Protein AF-A0A972MZV4-F1 (afdb_monomer)

Mean predicted aligned error: 11.91 Å

Radius of gyration: 18.47 Å; Cα contacts (8 Å, |Δi|>4): 449; chains: 1; bounding box: 48×39×46 Å

Structure (mmCIF, N/CA/C/O backbone):
data_AF-A0A972MZV4-F1
#
_entry.id   AF-A0A972MZV4-F1
#
loop_
_atom_site.group_PDB
_atom_site.id
_atom_site.type_symbol
_atom_site.label_atom_id
_atom_site.label_alt_id
_atom_site.label_comp_id
_atom_site.label_asym_id
_atom_site.label_entity_id
_atom_site.label_seq_id
_atom_site.pdbx_PDB_ins_code
_atom_site.Cartn_x
_atom_site.Cartn_y
_atom_site.Cartn_z
_atom_site.occupancy
_atom_site.B_iso_or_equiv
_atom_site.auth_seq_id
_atom_site.auth_comp_id
_atom_site.auth_asym_id
_atom_site.auth_atom_id
_atom_site.pdbx_PDB_model_num
ATOM 1 N N . MET A 1 1 ? 18.491 5.330 1.472 1.00 28.75 1 MET A N 1
ATOM 2 C CA . MET A 1 1 ? 17.074 5.701 1.669 1.00 28.75 1 MET A CA 1
ATOM 3 C C . MET A 1 1 ? 16.354 5.616 0.327 1.00 28.75 1 MET A C 1
ATOM 5 O O . MET A 1 1 ? 16.827 6.216 -0.629 1.00 28.75 1 MET A O 1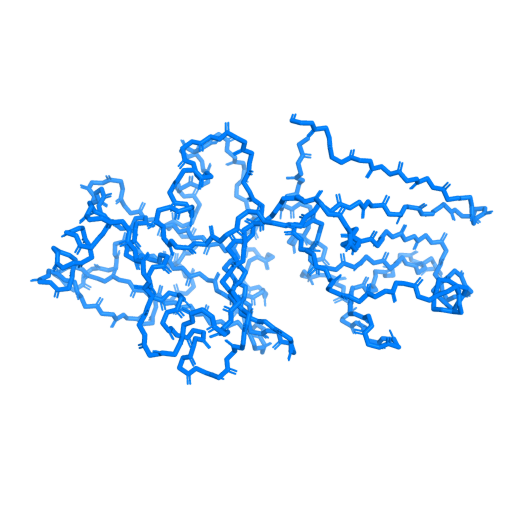
ATOM 9 N N . LEU A 1 2 ? 15.307 4.792 0.226 1.00 36.88 2 LEU A N 1
ATOM 10 C CA . LEU A 1 2 ? 14.535 4.587 -1.006 1.00 36.88 2 LEU A CA 1
ATOM 11 C C . LEU A 1 2 ? 13.502 5.704 -1.160 1.00 36.88 2 LEU A C 1
ATOM 13 O O . LEU A 1 2 ? 12.604 5.835 -0.330 1.00 36.88 2 LEU A O 1
ATOM 17 N N . ASP A 1 3 ? 13.646 6.505 -2.211 1.00 40.00 3 ASP A N 1
ATOM 18 C CA . ASP A 1 3 ? 12.815 7.684 -2.421 1.00 40.00 3 ASP A CA 1
ATOM 19 C C . ASP A 1 3 ? 11.487 7.324 -3.109 1.00 40.00 3 ASP A C 1
ATOM 21 O O . ASP A 1 3 ? 11.326 7.398 -4.330 1.00 40.00 3 ASP A O 1
ATOM 25 N N . LEU A 1 4 ? 10.529 6.895 -2.282 1.00 41.84 4 LEU A N 1
ATOM 26 C CA . LEU A 1 4 ? 9.142 6.643 -2.679 1.00 41.84 4 LEU A CA 1
ATOM 27 C C . LEU A 1 4 ? 8.444 7.906 -3.220 1.00 41.84 4 LEU A C 1
ATOM 29 O O . LEU A 1 4 ? 7.463 7.774 -3.947 1.00 41.84 4 LEU A O 1
ATOM 33 N N . ILE A 1 5 ? 8.939 9.111 -2.918 1.00 40.19 5 ILE A N 1
ATOM 34 C CA . ILE A 1 5 ? 8.377 10.369 -3.427 1.00 40.19 5 ILE A CA 1
ATOM 35 C C . ILE A 1 5 ? 8.798 10.536 -4.882 1.00 40.19 5 ILE A C 1
ATOM 37 O O . ILE A 1 5 ? 7.946 10.542 -5.768 1.00 40.19 5 ILE A O 1
ATOM 41 N N . LEU A 1 6 ? 10.108 10.517 -5.140 1.00 42.53 6 LEU A N 1
ATOM 42 C CA . LEU A 1 6 ? 10.695 10.568 -6.481 1.00 42.53 6 LEU A CA 1
ATOM 43 C C . LEU A 1 6 ? 10.152 9.455 -7.391 1.00 42.53 6 LEU A C 1
ATOM 45 O O . LEU A 1 6 ? 9.982 9.645 -8.593 1.00 42.53 6 LEU A O 1
ATOM 49 N N . PHE A 1 7 ? 9.869 8.284 -6.825 1.00 52.53 7 PHE A N 1
ATOM 50 C CA . PHE A 1 7 ? 9.211 7.166 -7.496 1.00 52.53 7 PHE A CA 1
ATOM 51 C C . PHE A 1 7 ? 7.767 7.475 -7.930 1.00 52.53 7 PHE A C 1
ATOM 53 O O . PHE A 1 7 ? 7.389 7.199 -9.068 1.00 52.53 7 PHE A O 1
ATOM 60 N N . SER A 1 8 ? 6.979 8.083 -7.047 1.00 51.50 8 SER A N 1
ATOM 61 C CA . SER A 1 8 ? 5.577 8.435 -7.301 1.00 51.50 8 SER A CA 1
ATOM 62 C C . SER A 1 8 ? 5.461 9.615 -8.266 1.00 51.50 8 SER A C 1
ATOM 64 O O . SER A 1 8 ? 4.672 9.578 -9.206 1.00 51.50 8 SER A O 1
ATOM 66 N N . GLU A 1 9 ? 6.332 10.615 -8.128 1.00 49.66 9 GLU A N 1
ATOM 67 C CA . GLU A 1 9 ? 6.511 11.679 -9.121 1.00 49.66 9 GLU A CA 1
ATOM 68 C C . GLU A 1 9 ? 6.863 11.103 -10.501 1.00 49.66 9 GLU A C 1
ATOM 70 O O . GLU A 1 9 ? 6.311 11.524 -11.515 1.00 49.66 9 GLU A O 1
ATOM 75 N N . ARG A 1 10 ? 7.738 10.089 -10.569 1.00 55.25 10 ARG A N 1
ATOM 76 C CA . ARG A 1 10 ? 8.049 9.401 -11.833 1.00 55.25 10 ARG A CA 1
ATOM 77 C C . ARG A 1 10 ? 6.840 8.646 -12.396 1.00 55.25 10 ARG A C 1
ATOM 79 O O . ARG A 1 10 ? 6.675 8.671 -13.610 1.00 55.25 10 ARG A O 1
ATOM 86 N N . LEU A 1 11 ? 5.995 8.038 -11.559 1.00 58.50 11 LEU A N 1
ATOM 87 C CA . LEU A 1 11 ? 4.742 7.378 -11.966 1.00 58.50 11 LEU A CA 1
ATOM 88 C C . LEU A 1 11 ? 3.799 8.362 -12.679 1.00 58.50 11 LEU A C 1
ATOM 90 O O . LEU A 1 11 ? 3.360 8.111 -13.797 1.00 58.50 11 LEU A O 1
ATOM 94 N N . ALA A 1 12 ? 3.566 9.526 -12.066 1.00 56.12 12 ALA A N 1
ATOM 95 C CA . ALA A 1 12 ? 2.633 10.557 -12.535 1.00 56.12 12 ALA A CA 1
ATOM 96 C C . ALA A 1 12 ? 3.051 11.284 -13.837 1.00 56.12 12 ALA A C 1
ATOM 98 O O . ALA A 1 12 ? 2.309 12.140 -14.337 1.00 56.12 12 ALA A O 1
ATOM 99 N N . HIS A 1 13 ? 4.241 10.975 -14.369 1.00 57.00 13 HIS A N 1
ATOM 100 C CA . HIS A 1 13 ? 4.864 11.634 -15.522 1.00 57.00 13 HIS A CA 1
ATOM 101 C C . HIS A 1 13 ? 5.515 10.660 -16.527 1.00 57.00 13 HIS A C 1
ATOM 103 O O . HIS A 1 13 ? 6.313 11.092 -17.364 1.00 57.00 13 HIS A O 1
ATOM 109 N N . ALA A 1 14 ? 5.222 9.359 -16.460 1.00 64.94 14 ALA A N 1
ATOM 110 C CA . ALA A 1 14 ? 5.861 8.358 -17.313 1.00 64.94 14 ALA A CA 1
ATOM 111 C C . ALA A 1 14 ? 4.856 7.412 -17.983 1.00 64.94 14 ALA A C 1
ATOM 113 O O . ALA A 1 14 ? 3.793 7.103 -17.450 1.00 64.94 14 ALA A O 1
ATOM 114 N N . ARG A 1 15 ? 5.211 6.927 -19.177 1.00 68.94 15 ARG A N 1
ATOM 115 C CA . ARG A 1 15 ? 4.409 5.952 -19.922 1.00 68.94 15 ARG A CA 1
ATOM 116 C C . ARG A 1 15 ? 4.655 4.563 -19.337 1.00 68.94 15 ARG A C 1
ATOM 118 O O . ARG A 1 15 ? 5.803 4.131 -19.290 1.00 68.94 15 ARG A O 1
ATOM 125 N N . ARG A 1 16 ? 3.604 3.831 -18.953 1.00 66.44 16 ARG A N 1
ATOM 126 C CA . ARG A 1 16 ? 3.722 2.395 -18.636 1.00 66.44 16 ARG A CA 1
ATOM 127 C C . ARG A 1 16 ? 4.211 1.643 -19.878 1.00 66.44 16 ARG A C 1
ATOM 129 O O . ARG A 1 16 ? 3.675 1.840 -20.970 1.00 66.44 16 ARG A O 1
ATOM 136 N N . VAL A 1 17 ? 5.221 0.795 -19.711 1.00 67.25 17 VAL A N 1
ATOM 137 C CA . VAL A 1 17 ? 5.745 -0.080 -20.765 1.00 67.25 17 VAL A CA 1
ATOM 138 C C . VAL A 1 17 ? 5.827 -1.507 -20.244 1.00 67.25 17 VAL A C 1
ATOM 140 O O . VAL A 1 17 ? 6.220 -1.737 -19.102 1.00 67.25 17 VAL A O 1
ATOM 143 N N . GLU A 1 18 ? 5.463 -2.447 -21.109 1.00 67.25 18 GLU A N 1
ATOM 144 C CA . GLU A 1 18 ? 5.624 -3.886 -20.930 1.00 67.25 18 GLU A CA 1
ATOM 145 C C . GLU A 1 18 ? 6.517 -4.395 -22.075 1.00 67.25 18 GLU A C 1
ATOM 147 O O . GLU A 1 18 ? 6.322 -4.004 -23.229 1.00 67.25 18 GLU A O 1
ATOM 152 N N . MET A 1 19 ? 7.546 -5.178 -21.753 1.00 63.44 19 MET A N 1
ATOM 153 C CA . MET A 1 19 ? 8.503 -5.782 -22.690 1.00 63.44 19 MET A CA 1
ATOM 154 C C . MET A 1 19 ? 8.947 -7.130 -22.130 1.00 63.44 19 MET A C 1
ATOM 156 O O . MET A 1 19 ? 9.442 -7.171 -21.010 1.00 63.44 19 MET A O 1
ATOM 160 N N . ASP A 1 20 ? 8.788 -8.217 -22.885 1.00 61.38 20 ASP A N 1
ATOM 161 C CA . ASP A 1 20 ? 9.197 -9.575 -22.486 1.00 61.38 20 ASP A CA 1
ATOM 162 C C . ASP A 1 20 ? 8.752 -9.959 -21.057 1.00 61.38 20 ASP A C 1
ATOM 164 O O . ASP A 1 20 ? 9.504 -10.541 -20.278 1.00 61.38 20 ASP A O 1
ATOM 168 N N . ASN A 1 21 ? 7.515 -9.594 -20.701 1.00 53.47 21 ASN A N 1
ATOM 169 C CA . ASN A 1 21 ? 6.901 -9.698 -19.367 1.00 53.47 21 ASN A CA 1
ATOM 170 C C . ASN A 1 21 ? 7.457 -8.762 -18.274 1.00 53.47 21 ASN A C 1
ATOM 172 O O . ASN A 1 21 ? 6.794 -8.596 -17.247 1.00 53.47 21 ASN A O 1
ATOM 176 N N . PHE A 1 22 ? 8.583 -8.079 -18.487 1.00 58.44 22 PHE A N 1
ATOM 177 C CA . PHE A 1 22 ? 9.014 -6.990 -17.612 1.00 58.44 22 PHE A CA 1
ATOM 178 C C . PHE A 1 22 ? 8.110 -5.774 -17.788 1.00 58.44 22 PHE A C 1
ATOM 180 O O . PHE A 1 22 ? 7.929 -5.259 -18.893 1.00 58.44 22 PHE A O 1
ATOM 187 N N . TRP A 1 23 ? 7.588 -5.269 -16.672 1.00 61.50 23 TRP A N 1
ATOM 188 C CA . TRP A 1 23 ? 6.846 -4.017 -16.638 1.00 61.50 23 TRP A CA 1
ATOM 189 C C . TRP A 1 23 ? 7.668 -2.914 -15.970 1.00 61.50 23 TRP A C 1
ATOM 191 O O . TRP A 1 23 ? 8.469 -3.133 -15.056 1.00 61.50 23 TRP A O 1
ATOM 201 N N . GLY A 1 24 ? 7.469 -1.694 -16.444 1.00 69.00 24 GLY A N 1
ATOM 202 C CA . GLY A 1 24 ? 8.135 -0.521 -15.913 1.00 69.00 24 GLY A CA 1
ATOM 203 C C . GLY A 1 24 ? 7.526 0.759 -16.452 1.00 69.00 24 GLY A C 1
ATOM 204 O O . GLY A 1 24 ? 6.459 0.763 -17.074 1.00 69.00 24 GLY A O 1
ATOM 205 N N . VAL A 1 25 ? 8.233 1.858 -16.223 1.00 69.38 25 VAL A N 1
ATOM 206 C CA . VAL A 1 25 ? 7.856 3.173 -16.728 1.00 69.38 25 VAL A CA 1
ATOM 207 C C . VAL A 1 25 ? 8.955 3.751 -17.620 1.00 69.38 25 VAL A C 1
ATOM 209 O O . VAL A 1 25 ? 10.131 3.798 -17.253 1.00 69.38 25 VAL A O 1
ATOM 212 N N . GLU A 1 26 ? 8.561 4.192 -18.813 1.00 74.88 26 GLU A N 1
ATOM 213 C CA . GLU A 1 26 ? 9.381 4.956 -19.749 1.00 74.88 26 GLU A CA 1
ATOM 214 C C . GLU A 1 26 ? 9.222 6.447 -19.442 1.00 74.88 26 GLU A C 1
ATOM 216 O O . GLU A 1 26 ? 8.155 7.037 -19.644 1.00 74.88 26 GLU A O 1
ATOM 221 N N . ARG A 1 27 ? 10.310 7.079 -18.998 1.00 71.75 27 ARG A N 1
ATOM 222 C CA . ARG A 1 27 ? 10.418 8.537 -18.925 1.00 71.75 27 ARG A CA 1
ATOM 223 C C . ARG A 1 27 ? 11.148 9.052 -20.161 1.00 71.75 27 ARG A C 1
ATOM 225 O O . ARG A 1 27 ? 12.274 8.634 -20.435 1.00 71.75 27 ARG A O 1
ATOM 232 N N . ARG A 1 28 ? 10.542 10.016 -20.855 1.00 71.12 28 ARG A N 1
ATOM 233 C CA . ARG A 1 28 ? 11.196 10.812 -21.905 1.00 71.12 28 ARG A CA 1
ATOM 234 C C . ARG A 1 28 ? 11.656 12.152 -21.329 1.00 71.12 28 ARG A C 1
ATOM 236 O O . ARG A 1 28 ? 10.926 12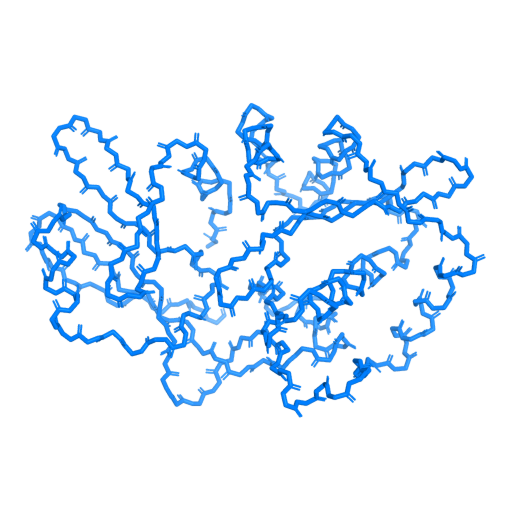.776 -20.561 1.00 71.12 28 ARG A O 1
ATOM 243 N N . ARG A 1 29 ? 12.862 12.595 -21.684 1.00 68.81 29 ARG A N 1
ATOM 244 C CA . ARG A 1 29 ? 13.338 13.973 -21.474 1.00 68.81 29 ARG A CA 1
ATOM 245 C C . ARG A 1 29 ? 14.185 14.353 -22.686 1.00 68.81 29 ARG A C 1
ATOM 247 O O . ARG A 1 29 ? 15.307 13.868 -22.813 1.00 68.81 29 ARG A O 1
ATOM 254 N N . PHE A 1 30 ? 13.628 15.175 -23.578 1.00 70.50 30 PHE A N 1
ATOM 255 C CA . PHE A 1 30 ? 14.113 15.309 -24.961 1.00 70.50 30 PHE A CA 1
ATOM 256 C C . PHE A 1 30 ? 14.224 13.921 -25.632 1.00 70.50 30 PHE A C 1
ATOM 258 O O . PHE A 1 30 ? 13.392 13.048 -25.370 1.00 70.50 30 PHE A O 1
ATOM 265 N N . LEU A 1 31 ? 15.252 13.689 -26.454 1.00 63.06 31 LEU A N 1
ATOM 266 C CA . LEU A 1 31 ? 15.514 12.405 -27.122 1.00 63.06 31 LEU A CA 1
ATOM 267 C C . LEU A 1 31 ? 15.852 11.251 -26.151 1.00 63.06 31 LEU A C 1
ATOM 269 O O . LEU A 1 31 ? 15.777 10.080 -26.523 1.00 63.06 31 LEU A O 1
ATOM 273 N N . LEU A 1 32 ? 16.187 11.552 -24.890 1.00 73.19 32 LEU A N 1
ATOM 274 C CA . LEU A 1 32 ? 16.604 10.549 -23.913 1.00 73.19 32 LEU A CA 1
ATOM 275 C C . LEU A 1 32 ? 15.403 9.775 -23.358 1.00 73.19 32 LEU A C 1
ATOM 277 O O . LEU A 1 32 ? 14.543 10.329 -22.665 1.00 73.19 32 LEU A O 1
ATOM 281 N N . ARG A 1 33 ? 15.403 8.462 -23.595 1.00 81.50 33 ARG A N 1
ATOM 282 C CA . ARG A 1 33 ? 14.459 7.499 -23.007 1.00 81.50 33 ARG A CA 1
ATOM 283 C C . ARG A 1 33 ? 15.114 6.787 -21.828 1.00 81.50 33 ARG A C 1
ATOM 285 O O . ARG A 1 33 ? 16.193 6.220 -21.987 1.00 81.50 33 ARG A O 1
ATOM 292 N N . THR A 1 34 ? 14.468 6.809 -20.665 1.00 76.44 34 THR A N 1
ATOM 293 C CA . THR A 1 34 ? 14.896 6.095 -19.450 1.00 76.44 34 THR A CA 1
ATOM 294 C C . THR A 1 34 ? 13.850 5.057 -19.063 1.00 76.44 34 THR A C 1
ATOM 296 O O . THR A 1 34 ? 12.676 5.414 -18.969 1.00 76.44 34 THR A O 1
ATOM 299 N N . PHE A 1 35 ? 14.266 3.818 -18.797 1.00 78.25 35 PHE A N 1
ATOM 300 C CA . PHE A 1 35 ? 13.392 2.762 -18.275 1.00 78.25 35 PHE A CA 1
ATOM 301 C C . PHE A 1 35 ? 13.607 2.556 -16.781 1.00 78.25 35 PHE A C 1
ATOM 303 O O . PHE A 1 35 ? 14.740 2.454 -16.319 1.00 78.25 35 PHE A O 1
ATOM 310 N N . LEU A 1 36 ? 12.524 2.453 -16.023 1.00 71.44 36 LEU A N 1
ATOM 311 C CA . LEU A 1 36 ? 12.568 2.153 -14.597 1.00 71.44 36 LEU A CA 1
ATOM 312 C C . LEU A 1 36 ? 11.595 1.003 -14.331 1.00 71.44 36 LEU A C 1
ATOM 314 O O . LEU A 1 36 ? 10.385 1.195 -14.460 1.00 71.44 36 LEU A O 1
ATOM 318 N N . SER A 1 37 ? 12.098 -0.178 -13.963 1.00 64.56 37 SER A N 1
ATOM 319 C CA . SER A 1 37 ? 11.226 -1.242 -13.455 1.00 64.56 37 SER A CA 1
ATOM 320 C C . SER A 1 37 ? 10.564 -0.767 -12.170 1.00 64.56 37 SER A C 1
ATOM 322 O O . SER A 1 37 ? 11.181 -0.053 -11.371 1.00 64.56 37 SER A O 1
ATOM 324 N N . PHE A 1 38 ? 9.344 -1.203 -11.933 1.00 58.50 38 PHE A N 1
ATOM 325 C CA . PHE A 1 38 ? 8.493 -0.571 -10.948 1.00 58.50 38 PHE A CA 1
ATOM 326 C C . PHE A 1 38 ? 8.093 -1.567 -9.852 1.00 58.50 38 PHE A C 1
ATOM 328 O O . PHE A 1 38 ? 7.714 -2.690 -10.173 1.00 58.50 38 PHE A O 1
ATOM 335 N N . PRO A 1 39 ? 8.051 -1.152 -8.575 1.00 49.84 39 PRO A N 1
ATOM 336 C CA . PRO A 1 39 ? 9.041 -0.391 -7.805 1.00 49.84 39 PRO A CA 1
ATOM 337 C C . PRO A 1 39 ? 10.372 -1.111 -7.512 1.00 49.84 39 PRO A C 1
ATOM 339 O O . PRO A 1 39 ? 10.448 -2.331 -7.450 1.00 49.84 39 PRO A O 1
ATOM 342 N N . TYR A 1 40 ? 11.374 -0.338 -7.071 1.00 42.31 40 TYR A N 1
ATOM 343 C CA . TYR A 1 40 ? 12.577 -0.826 -6.354 1.00 42.31 40 TYR A CA 1
ATOM 344 C C . TYR A 1 40 ? 12.301 -1.476 -4.989 1.00 42.31 40 TYR A C 1
ATOM 346 O O . TYR A 1 40 ? 13.225 -1.803 -4.249 1.00 42.31 40 TYR A O 1
ATOM 354 N N . THR A 1 41 ? 11.028 -1.618 -4.637 1.00 37.00 41 THR A N 1
ATOM 355 C CA . THR A 1 41 ? 10.545 -2.326 -3.457 1.00 37.00 41 THR A CA 1
ATOM 356 C C . THR A 1 41 ? 9.920 -3.672 -3.795 1.00 37.00 41 THR A C 1
ATOM 358 O O . THR A 1 41 ? 9.323 -4.277 -2.912 1.00 37.00 41 THR A O 1
ATOM 361 N N . ILE A 1 42 ? 10.016 -4.110 -5.054 1.00 43.75 42 ILE A N 1
ATOM 362 C CA . ILE A 1 42 ? 9.302 -5.273 -5.562 1.00 43.75 42 ILE A CA 1
ATOM 363 C C . ILE A 1 42 ? 10.245 -6.250 -6.248 1.00 43.75 42 ILE A C 1
ATOM 365 O O . ILE A 1 42 ? 10.914 -5.956 -7.237 1.00 43.75 42 ILE A O 1
ATOM 369 N N . ALA A 1 43 ? 10.221 -7.458 -5.703 1.00 42.47 43 ALA A N 1
ATOM 370 C CA . ALA A 1 43 ? 10.734 -8.664 -6.309 1.00 42.47 43 ALA A CA 1
ATOM 371 C C . ALA A 1 43 ? 9.870 -9.021 -7.535 1.00 42.47 43 ALA A C 1
ATOM 373 O O . ALA A 1 43 ? 8.787 -9.604 -7.391 1.00 42.47 43 ALA A O 1
ATOM 374 N N . THR A 1 44 ? 10.329 -8.685 -8.746 1.00 45.94 44 THR A N 1
ATOM 375 C CA . THR A 1 44 ? 9.831 -9.334 -9.968 1.00 45.94 44 THR A CA 1
ATOM 376 C C . THR A 1 44 ? 10.330 -10.786 -9.943 1.00 45.94 44 THR A C 1
ATOM 378 O O . THR A 1 44 ? 11.542 -10.996 -9.994 1.00 45.94 44 THR A O 1
ATOM 381 N N . PRO A 1 45 ? 9.471 -11.824 -9.844 1.00 45.97 45 PRO A N 1
ATOM 382 C CA . PRO A 1 45 ? 9.912 -13.230 -9.804 1.00 45.97 45 PRO A CA 1
ATOM 383 C C . PRO A 1 45 ? 10.509 -13.707 -11.145 1.00 45.97 45 PRO A C 1
ATOM 385 O O . PRO A 1 45 ? 10.748 -14.890 -11.352 1.00 45.97 45 PRO A O 1
ATOM 388 N N . GLN A 1 46 ? 10.707 -12.774 -12.071 1.00 53.91 46 GLN A N 1
ATOM 389 C CA . GLN A 1 46 ? 11.141 -12.967 -13.435 1.00 53.91 46 GLN A CA 1
ATOM 390 C C . GLN A 1 46 ? 12.665 -13.058 -13.458 1.00 53.91 46 GLN A C 1
ATOM 392 O O . GLN A 1 46 ? 13.370 -12.146 -13.016 1.00 53.91 46 GLN A O 1
ATOM 397 N N . ARG A 1 47 ? 13.180 -14.151 -14.018 1.00 57.81 47 ARG A N 1
ATOM 398 C CA . ARG A 1 47 ? 14.590 -14.251 -14.388 1.00 57.81 47 ARG A CA 1
ATOM 399 C C . ARG A 1 47 ? 14.850 -13.213 -15.482 1.00 57.81 47 ARG A C 1
ATOM 401 O O . ARG A 1 47 ? 14.178 -13.227 -16.512 1.00 57.81 47 ARG A O 1
ATOM 408 N N . LEU A 1 48 ? 15.785 -12.286 -15.261 1.00 65.50 48 LEU A N 1
ATOM 409 C CA . LEU A 1 48 ? 16.180 -11.360 -16.321 1.00 65.50 48 LEU A CA 1
ATOM 410 C C . LEU A 1 48 ? 17.036 -12.111 -17.334 1.00 65.50 48 LEU A C 1
ATOM 412 O O . LEU A 1 48 ? 18.239 -12.281 -17.140 1.00 65.50 48 LEU A O 1
ATOM 416 N N . GLU A 1 49 ? 16.403 -12.544 -18.416 1.00 72.25 49 GLU A N 1
ATOM 417 C CA . GLU A 1 49 ? 17.109 -13.152 -19.533 1.00 72.25 49 GLU A CA 1
ATOM 418 C C . GLU A 1 49 ? 18.068 -12.133 -20.182 1.00 72.25 49 GLU A C 1
ATOM 420 O O . GLU A 1 49 ? 17.685 -10.970 -20.376 1.00 72.25 49 GLU A O 1
ATOM 425 N N . PRO A 1 50 ? 19.295 -12.532 -20.580 1.00 73.00 50 PRO A N 1
ATOM 426 C CA . PRO A 1 50 ? 20.264 -11.624 -21.199 1.00 73.00 50 PRO A CA 1
ATOM 427 C C . PRO A 1 50 ? 19.706 -10.876 -22.418 1.00 73.00 50 PRO A C 1
ATOM 429 O O . PRO A 1 50 ? 19.967 -9.683 -22.582 1.00 73.00 50 PRO A O 1
ATOM 432 N N . ARG A 1 51 ? 18.862 -11.546 -23.220 1.00 76.75 51 ARG A N 1
ATOM 433 C CA . ARG A 1 51 ? 18.148 -10.954 -24.367 1.00 76.75 51 ARG A CA 1
ATOM 434 C C . ARG A 1 51 ? 17.266 -9.765 -23.975 1.00 76.75 51 ARG A C 1
ATOM 436 O O . ARG A 1 51 ? 17.257 -8.756 -24.671 1.00 76.75 51 ARG A O 1
ATOM 443 N N . THR A 1 52 ? 16.588 -9.840 -22.832 1.00 75.50 52 THR A N 1
ATOM 444 C CA . THR A 1 52 ? 15.682 -8.788 -22.355 1.00 75.50 52 THR A CA 1
ATOM 445 C C . THR A 1 52 ? 16.471 -7.604 -21.802 1.00 75.50 52 THR A C 1
ATOM 447 O O . THR A 1 52 ? 16.124 -6.455 -22.071 1.00 75.50 52 THR A O 1
ATOM 450 N N . LEU A 1 53 ? 17.603 -7.846 -21.125 1.00 76.50 53 LEU A N 1
ATOM 451 C CA . LEU A 1 53 ? 18.525 -6.766 -20.754 1.00 76.50 53 LEU A CA 1
ATOM 452 C C . LEU A 1 53 ? 19.119 -6.073 -21.991 1.00 76.50 53 LEU A C 1
ATOM 454 O O . LEU A 1 53 ? 19.217 -4.846 -22.009 1.00 76.50 53 LEU A O 1
ATOM 458 N N . ALA A 1 54 ? 19.485 -6.831 -23.028 1.00 80.12 54 ALA A N 1
ATOM 459 C CA . ALA A 1 54 ? 19.977 -6.282 -24.290 1.00 80.12 54 ALA A CA 1
ATOM 460 C C . ALA A 1 54 ? 18.903 -5.442 -25.006 1.00 80.12 54 ALA A C 1
ATOM 462 O O . ALA A 1 54 ? 19.174 -4.300 -25.378 1.00 80.12 54 ALA A O 1
ATOM 463 N N . ALA A 1 55 ? 17.666 -5.941 -25.107 1.00 82.19 55 ALA A N 1
ATOM 464 C CA . ALA A 1 55 ? 16.533 -5.211 -25.680 1.00 82.19 55 ALA A CA 1
ATOM 465 C C . ALA A 1 55 ? 16.226 -3.907 -24.917 1.00 82.19 55 ALA A C 1
ATOM 467 O O . ALA A 1 55 ? 15.981 -2.862 -25.525 1.00 82.19 55 ALA A O 1
ATOM 468 N N . LEU A 1 56 ? 16.294 -3.934 -23.580 1.00 77.06 56 LEU A N 1
ATOM 469 C CA . LEU A 1 56 ? 16.143 -2.737 -22.751 1.00 77.06 56 LEU A CA 1
ATOM 470 C C . LEU A 1 56 ? 17.301 -1.747 -22.964 1.00 77.06 56 LEU A C 1
ATOM 472 O O . LEU A 1 56 ? 17.043 -0.559 -23.148 1.00 77.06 56 LEU A O 1
ATOM 476 N N . LYS A 1 57 ? 18.560 -2.198 -23.019 1.00 80.31 57 LYS A N 1
ATOM 477 C CA . LYS A 1 57 ? 19.708 -1.318 -23.314 1.00 80.31 57 LYS A CA 1
ATOM 478 C C . LYS A 1 57 ? 19.636 -0.700 -24.715 1.00 80.31 57 LYS A C 1
ATOM 480 O O . LYS A 1 57 ? 19.911 0.487 -24.852 1.00 80.31 57 LYS A O 1
ATOM 485 N N . GLY A 1 58 ? 19.205 -1.455 -25.728 1.00 81.06 58 GLY A N 1
ATOM 486 C CA . GLY A 1 58 ? 19.026 -0.950 -27.096 1.00 81.06 58 GLY A CA 1
ATOM 487 C C . GLY A 1 58 ? 17.904 0.088 -27.229 1.00 81.06 58 GLY A C 1
ATOM 488 O O . GLY A 1 58 ? 17.985 0.993 -28.055 1.00 81.06 58 GLY A O 1
ATOM 489 N N . ARG A 1 59 ? 16.864 0.005 -26.389 1.00 83.69 59 ARG A N 1
ATOM 490 C CA . ARG A 1 59 ? 15.720 0.933 -26.407 1.00 83.69 59 ARG A CA 1
ATOM 491 C C . ARG A 1 59 ? 15.870 2.136 -25.466 1.00 83.69 59 ARG A C 1
ATOM 493 O O . ARG A 1 59 ? 15.223 3.167 -25.688 1.00 83.69 59 ARG A O 1
ATOM 500 N N . TYR A 1 60 ? 16.686 2.024 -24.417 1.00 81.94 60 TYR A N 1
ATOM 501 C CA . TYR A 1 60 ? 16.766 3.003 -23.332 1.00 81.94 60 TYR A CA 1
ATOM 502 C C . TYR A 1 60 ? 18.199 3.418 -23.000 1.00 81.94 60 TYR A C 1
ATOM 504 O O . TYR A 1 60 ? 19.019 2.629 -22.535 1.00 81.94 60 TYR A O 1
ATOM 512 N N . HIS A 1 61 ? 18.437 4.726 -23.102 1.00 82.62 61 HIS A N 1
ATOM 513 C CA . HIS A 1 61 ? 19.723 5.382 -22.854 1.00 82.62 61 HIS A CA 1
ATOM 514 C C . HIS A 1 61 ? 20.201 5.245 -21.404 1.00 82.62 61 HIS A C 1
ATOM 516 O O . HIS A 1 61 ? 21.362 5.491 -21.104 1.00 82.62 61 HIS A O 1
ATOM 522 N N . ARG A 1 62 ? 19.281 4.979 -20.479 1.00 80.06 62 ARG A N 1
ATOM 523 C CA . ARG A 1 62 ? 19.541 4.687 -19.071 1.00 80.06 62 ARG A CA 1
ATOM 524 C C . ARG A 1 62 ? 18.432 3.789 -18.567 1.00 80.06 62 ARG A C 1
ATOM 526 O O . ARG A 1 62 ? 17.297 3.875 -19.045 1.00 80.06 62 ARG A O 1
ATOM 533 N N . GLY A 1 63 ? 18.715 3.044 -17.517 1.00 75.50 63 GLY A N 1
ATOM 534 C CA . GLY A 1 63 ? 17.639 2.422 -16.783 1.00 75.50 63 GLY A CA 1
ATOM 535 C C . GLY A 1 63 ? 18.069 1.685 -15.542 1.00 75.50 63 GLY A C 1
ATOM 536 O O . GLY A 1 63 ? 19.235 1.687 -15.144 1.00 75.50 63 GLY A O 1
ATOM 537 N N . GLU A 1 64 ? 17.065 1.123 -14.890 1.00 72.44 64 GLU A N 1
ATOM 538 C CA . GLU A 1 64 ? 17.212 0.511 -13.586 1.00 72.44 64 GLU A CA 1
ATOM 539 C C . GLU A 1 64 ? 16.155 -0.584 -13.417 1.00 72.44 64 GLU A C 1
ATOM 541 O O . GLU A 1 64 ? 14.958 -0.293 -13.489 1.00 72.44 64 GLU A O 1
ATOM 546 N N . ILE A 1 65 ? 16.603 -1.828 -13.223 1.00 68.62 65 ILE A N 1
ATOM 547 C CA . ILE A 1 65 ? 15.755 -3.012 -13.037 1.00 68.62 65 ILE A CA 1
ATOM 548 C C . ILE A 1 65 ? 15.976 -3.574 -11.628 1.00 68.62 65 ILE A C 1
ATOM 550 O O . ILE A 1 65 ? 17.108 -3.879 -11.255 1.00 68.62 65 ILE A O 1
ATOM 554 N N . ALA A 1 66 ? 14.899 -3.724 -10.861 1.00 65.06 66 ALA A N 1
ATOM 555 C CA . ALA A 1 66 ? 14.844 -4.461 -9.607 1.00 65.06 66 ALA A CA 1
ATOM 556 C C . ALA A 1 66 ? 14.507 -5.926 -9.893 1.00 65.06 66 ALA A C 1
ATOM 558 O O . ALA A 1 66 ? 13.490 -6.225 -10.523 1.00 65.06 66 ALA A O 1
ATOM 559 N N . LEU A 1 67 ? 15.373 -6.822 -9.430 1.00 58.00 67 LEU A N 1
ATOM 560 C CA . LEU A 1 67 ? 15.304 -8.256 -9.672 1.00 58.00 67 LEU A CA 1
ATOM 561 C C . LEU A 1 67 ? 15.322 -9.037 -8.376 1.00 58.00 67 LEU A C 1
ATOM 563 O O . LEU A 1 67 ? 15.905 -8.616 -7.379 1.00 58.00 67 LEU A O 1
ATOM 567 N N . THR A 1 68 ? 14.726 -10.218 -8.435 1.00 54.44 68 THR A N 1
ATOM 568 C CA . THR A 1 68 ? 14.724 -11.180 -7.340 1.00 54.44 68 THR A CA 1
ATOM 569 C C . THR A 1 68 ? 15.880 -12.152 -7.502 1.00 54.44 68 THR A C 1
ATOM 571 O O . THR A 1 68 ? 15.998 -12.777 -8.556 1.00 54.44 68 THR A O 1
ATOM 574 N N . TYR A 1 69 ? 16.727 -12.323 -6.485 1.00 45.47 69 TYR A N 1
ATOM 57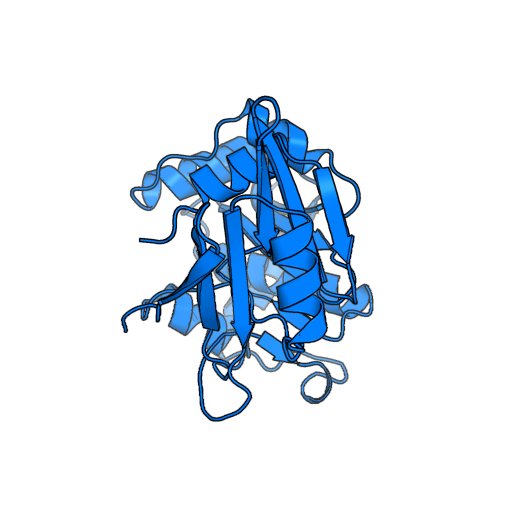5 C CA . TYR A 1 69 ? 17.735 -13.385 -6.541 1.00 45.47 69 TYR A CA 1
ATOM 576 C C . TYR A 1 69 ? 17.050 -14.752 -6.351 1.00 45.47 69 TYR A C 1
ATOM 578 O O . TYR A 1 69 ? 16.293 -14.900 -5.391 1.00 45.47 69 TYR A O 1
ATOM 586 N N . PRO A 1 70 ? 17.282 -15.757 -7.220 1.00 41.75 70 PRO A N 1
ATOM 587 C CA . PRO A 1 70 ? 16.548 -17.026 -7.175 1.00 41.75 70 PRO A CA 1
ATOM 588 C C . PRO A 1 70 ? 16.900 -17.934 -5.982 1.00 41.75 70 PRO A C 1
ATOM 590 O O . PRO A 1 70 ? 16.280 -18.981 -5.823 1.00 41.75 70 PRO A O 1
ATOM 593 N N . HIS A 1 71 ? 17.863 -17.557 -5.130 1.00 32.88 71 HIS A N 1
ATOM 594 C CA . HIS A 1 71 ? 18.268 -18.355 -3.970 1.00 32.88 71 HIS A CA 1
ATOM 595 C C . HIS A 1 71 ? 18.529 -17.523 -2.694 1.00 32.88 71 HIS A C 1
ATOM 597 O O . HIS A 1 71 ? 19.389 -16.644 -2.688 1.00 32.88 71 HIS A O 1
ATOM 603 N N . ARG A 1 72 ? 17.856 -17.933 -1.601 1.00 29.25 72 ARG A N 1
ATOM 604 C CA . ARG A 1 72 ? 18.100 -17.647 -0.162 1.00 29.25 72 ARG A CA 1
ATOM 605 C C . ARG A 1 72 ? 17.816 -16.202 0.349 1.00 29.25 72 ARG A C 1
ATOM 607 O O . ARG A 1 72 ? 18.727 -15.372 0.338 1.00 29.25 72 ARG A O 1
ATOM 614 N N . MET A 1 73 ? 16.627 -15.974 0.961 1.00 36.12 73 MET A N 1
ATOM 615 C CA . MET A 1 73 ? 16.178 -14.755 1.713 1.00 36.12 73 MET A CA 1
ATOM 616 C C . MET A 1 73 ? 16.062 -13.469 0.861 1.00 36.12 73 MET A C 1
ATOM 618 O O . MET A 1 73 ? 16.680 -13.431 -0.193 1.00 36.12 73 MET A O 1
ATOM 622 N N . ALA A 1 74 ? 15.415 -12.327 1.211 1.00 33.47 74 ALA A N 1
ATOM 623 C CA . ALA A 1 74 ? 14.320 -11.981 2.148 1.00 33.47 74 ALA A CA 1
ATOM 624 C C . ALA A 1 74 ? 13.489 -10.720 1.700 1.00 33.47 74 ALA A C 1
ATOM 626 O O . ALA A 1 74 ? 14.052 -9.632 1.596 1.00 33.47 74 ALA A O 1
ATOM 627 N N . SER A 1 75 ? 12.156 -10.834 1.502 1.00 35.72 75 SER A N 1
ATOM 628 C CA . SER A 1 75 ? 11.171 -9.760 1.162 1.00 35.72 75 SER A CA 1
ATOM 629 C C . SER A 1 75 ? 9.751 -10.199 1.498 1.00 35.72 75 SER A C 1
ATOM 631 O O . SER A 1 75 ? 9.437 -11.347 1.209 1.00 35.72 75 SER A O 1
ATOM 633 N N . ILE A 1 76 ? 8.882 -9.310 1.995 1.00 40.53 76 ILE A N 1
ATOM 634 C CA . ILE A 1 76 ? 7.545 -9.720 2.451 1.00 40.53 76 ILE A CA 1
ATOM 635 C C . ILE A 1 76 ? 6.526 -9.869 1.322 1.00 40.53 76 ILE A C 1
ATOM 637 O O . ILE A 1 76 ? 6.076 -8.882 0.740 1.00 40.53 76 ILE A O 1
ATOM 641 N N . SER A 1 77 ? 6.091 -11.105 1.097 1.00 41.16 77 SER A N 1
ATOM 642 C CA . SER A 1 77 ? 4.971 -11.433 0.219 1.00 41.16 77 SER A CA 1
ATOM 643 C C . SER A 1 77 ? 4.098 -12.527 0.830 1.00 41.16 77 SER A C 1
ATOM 645 O O . SER A 1 77 ? 4.605 -13.451 1.462 1.00 41.16 77 SER A O 1
ATOM 647 N N . LEU A 1 78 ? 2.785 -12.450 0.613 1.00 41.72 78 LEU A N 1
ATOM 648 C CA . LEU A 1 78 ? 1.903 -13.607 0.774 1.00 41.72 78 LEU A CA 1
ATOM 649 C C . LEU A 1 78 ? 1.835 -14.314 -0.577 1.00 41.72 78 LEU A C 1
ATOM 651 O O . LEU A 1 78 ? 1.354 -13.729 -1.546 1.00 41.72 78 LEU A O 1
ATOM 655 N N . VAL A 1 79 ? 2.340 -15.546 -0.638 1.00 45.75 79 VAL A N 1
ATOM 656 C CA . VAL A 1 79 ? 2.205 -16.418 -1.811 1.00 45.75 79 VAL A CA 1
ATOM 657 C C . VAL A 1 79 ? 0.991 -17.320 -1.575 1.00 45.75 79 VAL A C 1
ATOM 659 O O . VAL A 1 79 ? 0.934 -18.035 -0.570 1.00 45.75 79 VAL A O 1
ATOM 662 N N . ALA A 1 80 ? 0.013 -17.293 -2.479 1.00 37.56 80 ALA A N 1
ATOM 663 C CA . ALA A 1 80 ? -1.296 -17.919 -2.281 1.00 37.56 80 ALA A CA 1
ATOM 664 C C . ALA A 1 80 ? -1.335 -19.443 -2.020 1.00 37.56 80 ALA A C 1
ATOM 666 O O . ALA A 1 80 ? -2.302 -19.869 -1.384 1.00 37.56 80 ALA A O 1
ATOM 667 N N . PRO A 1 81 ? -0.328 -20.287 -2.346 1.00 34.31 81 PRO A N 1
ATOM 668 C CA . PRO A 1 81 ? -0.318 -21.683 -1.897 1.00 34.31 81 PRO A CA 1
ATOM 669 C C . PRO A 1 81 ? -0.369 -21.841 -0.366 1.00 34.31 81 PRO A C 1
ATOM 671 O O . PRO A 1 81 ? -0.846 -22.861 0.126 1.00 34.31 81 PRO A O 1
ATOM 674 N N . ALA A 1 82 ? 0.055 -20.826 0.400 1.00 37.75 82 ALA A N 1
ATOM 675 C CA . ALA A 1 82 ? -0.076 -20.793 1.859 1.00 37.75 82 ALA A CA 1
ATOM 676 C C . ALA A 1 82 ? -1.449 -20.281 2.357 1.00 37.75 82 ALA A C 1
ATOM 678 O O . ALA A 1 82 ? -1.725 -20.340 3.558 1.00 37.75 82 ALA A O 1
ATOM 679 N N . VAL A 1 83 ? -2.304 -19.774 1.458 1.00 43.94 83 VAL A N 1
ATOM 680 C CA . VAL A 1 83 ? -3.557 -19.062 1.767 1.00 43.94 83 VAL A CA 1
ATOM 681 C C . VAL A 1 83 ? -4.731 -19.600 0.935 1.00 43.94 83 VAL A C 1
ATOM 683 O O . VAL A 1 83 ? -5.494 -18.846 0.336 1.00 43.94 83 VAL A O 1
ATOM 686 N N . ARG A 1 84 ? -4.959 -20.921 0.964 1.00 42.19 84 ARG A N 1
ATOM 687 C CA . ARG A 1 84 ? -6.289 -21.465 0.634 1.00 42.19 84 ARG A CA 1
ATOM 688 C C . ARG A 1 84 ? -7.292 -21.050 1.721 1.00 42.19 84 ARG A C 1
ATOM 690 O O . ARG A 1 84 ? -7.473 -21.741 2.719 1.00 42.19 84 ARG A O 1
ATOM 697 N N . GLY A 1 85 ? -7.911 -19.886 1.530 1.00 48.06 85 GLY A N 1
ATOM 698 C CA . GLY A 1 85 ? -9.130 -19.449 2.216 1.00 48.06 85 GLY A CA 1
ATOM 699 C C . GLY A 1 85 ? -8.975 -18.423 3.344 1.00 48.06 85 GLY A C 1
ATOM 700 O O . GLY A 1 85 ? -9.855 -17.579 3.473 1.00 48.06 85 GLY A O 1
ATOM 701 N N . ARG A 1 86 ? -7.918 -18.453 4.176 1.00 56.66 86 ARG A N 1
ATOM 702 C CA . ARG A 1 86 ? -7.761 -17.494 5.303 1.00 56.66 86 ARG A CA 1
ATOM 703 C C . ARG A 1 86 ? -6.298 -17.137 5.620 1.00 56.66 86 ARG A C 1
ATOM 705 O O . ARG A 1 86 ? -5.500 -18.050 5.844 1.00 56.66 86 ARG A O 1
ATOM 712 N N . PRO A 1 87 ? -5.935 -15.843 5.727 1.00 63.56 87 PRO A N 1
ATOM 713 C CA . PRO A 1 87 ? -4.607 -15.419 6.175 1.00 63.56 87 PRO A CA 1
ATOM 714 C C . PRO A 1 87 ? -4.274 -15.862 7.613 1.00 63.56 87 PRO A C 1
ATOM 716 O O . PRO A 1 87 ? -5.053 -15.660 8.548 1.00 63.56 87 PRO A O 1
ATOM 719 N N . LYS A 1 88 ? -3.079 -16.427 7.824 1.00 74.94 88 LYS A N 1
ATOM 720 C CA . LYS A 1 88 ? -2.613 -16.906 9.141 1.00 74.94 88 LYS A CA 1
ATOM 721 C C . LYS A 1 88 ? -1.919 -15.800 9.951 1.00 74.94 88 LYS A C 1
ATOM 723 O O . LYS A 1 88 ? -0.712 -15.832 10.165 1.00 74.94 88 LYS A O 1
ATOM 728 N N . TYR A 1 89 ? -2.686 -14.817 10.419 1.00 85.94 89 TYR A N 1
ATOM 729 C CA . TYR A 1 89 ? -2.165 -13.714 11.242 1.00 85.94 89 TYR A CA 1
ATOM 730 C C . TYR A 1 89 ? -1.772 -14.140 12.666 1.00 85.94 89 TYR A C 1
ATOM 732 O O . TYR A 1 89 ? -2.377 -15.048 13.240 1.00 85.94 89 TYR A O 1
ATOM 740 N N . HIS A 1 90 ? -0.838 -13.417 13.291 1.00 89.00 90 HIS A N 1
ATOM 741 C CA . HIS A 1 90 ? -0.474 -13.560 14.707 1.00 89.00 90 HIS A CA 1
ATOM 742 C C . HIS A 1 90 ? -1.673 -13.296 15.647 1.00 89.00 90 HIS A C 1
ATOM 744 O O . HIS A 1 90 ? -2.560 -12.502 15.327 1.00 89.00 90 HIS A O 1
ATOM 750 N N . ARG A 1 91 ? -1.706 -13.926 16.838 1.00 89.81 91 ARG A N 1
ATOM 751 C CA . ARG A 1 91 ? -2.849 -13.856 17.784 1.00 89.81 91 ARG A CA 1
ATOM 752 C C . ARG A 1 91 ? -3.238 -12.417 18.143 1.00 89.81 91 ARG A C 1
ATOM 754 O O . ARG A 1 91 ? -4.426 -12.110 18.197 1.00 89.81 91 ARG A O 1
ATOM 761 N N . GLU A 1 92 ? -2.252 -11.547 18.352 1.00 91.00 92 GLU A N 1
ATOM 762 C CA . GLU A 1 92 ? -2.471 -10.124 18.640 1.00 91.00 92 GLU A CA 1
ATOM 763 C C . GLU A 1 92 ? -3.136 -9.395 17.461 1.00 91.00 92 GLU A C 1
ATOM 765 O O . GLU A 1 92 ? -4.117 -8.680 17.651 1.00 91.00 92 GLU A O 1
ATOM 770 N N . ARG A 1 93 ? -2.667 -9.636 16.228 1.00 92.38 93 ARG A N 1
ATOM 771 C CA . ARG A 1 93 ? -3.225 -9.011 15.020 1.00 92.38 93 ARG A CA 1
ATOM 772 C C . ARG A 1 93 ? -4.672 -9.450 14.792 1.00 92.38 93 ARG A C 1
ATOM 774 O O . ARG A 1 93 ? -5.521 -8.596 14.574 1.00 92.38 93 ARG A O 1
ATOM 781 N N . ARG A 1 94 ? -4.991 -10.739 14.990 1.00 92.06 94 ARG A N 1
ATOM 782 C CA . ARG A 1 94 ? -6.383 -11.243 14.962 1.00 92.06 94 ARG A CA 1
ATOM 783 C C . ARG A 1 94 ? -7.292 -10.559 15.993 1.00 92.06 94 ARG A C 1
ATOM 785 O O . ARG A 1 94 ? -8.459 -10.329 15.705 1.00 92.06 94 ARG A O 1
ATOM 792 N N . ARG A 1 95 ? -6.779 -10.216 17.184 1.00 94.31 95 ARG A N 1
ATOM 793 C CA . ARG A 1 95 ? -7.541 -9.458 18.198 1.00 94.31 95 ARG A CA 1
ATOM 794 C C . ARG A 1 95 ? -7.810 -8.019 17.747 1.00 94.31 95 ARG A C 1
ATOM 796 O O . ARG A 1 95 ? -8.910 -7.528 17.962 1.00 94.31 95 ARG A O 1
ATOM 803 N N . LEU A 1 96 ? -6.822 -7.355 17.148 1.00 94.00 96 LEU A N 1
ATOM 804 C CA . LEU A 1 96 ? -6.970 -5.980 16.656 1.00 94.00 96 LEU A CA 1
ATOM 805 C C . LEU A 1 96 ? -7.893 -5.882 15.439 1.00 94.00 96 LEU A C 1
ATOM 807 O O . LEU A 1 96 ? -8.609 -4.896 15.332 1.00 94.00 96 LEU A O 1
ATOM 811 N N . ILE A 1 97 ? -7.890 -6.895 14.566 1.00 95.19 97 ILE A N 1
ATOM 812 C CA . ILE A 1 97 ? -8.801 -6.987 13.417 1.00 95.19 97 ILE A CA 1
ATOM 813 C C . ILE A 1 97 ? -10.246 -7.109 13.902 1.00 95.19 97 ILE A C 1
ATOM 815 O O . ILE A 1 97 ? -11.036 -6.238 13.577 1.00 95.19 97 ILE A O 1
ATOM 819 N N . ARG A 1 98 ? -10.560 -8.061 14.794 1.00 94.62 98 ARG A N 1
ATOM 820 C CA . ARG A 1 98 ? -11.922 -8.186 15.356 1.00 94.62 98 ARG A CA 1
ATOM 821 C C . ARG A 1 98 ? -12.412 -6.922 16.057 1.00 94.62 98 ARG A C 1
ATOM 823 O O . ARG A 1 98 ? -13.519 -6.472 15.807 1.00 94.62 98 ARG A O 1
ATOM 830 N N . ARG A 1 99 ? -11.544 -6.268 16.838 1.00 93.56 99 ARG A N 1
ATOM 831 C CA . ARG A 1 99 ? -11.859 -4.970 17.463 1.00 93.56 99 ARG A CA 1
ATOM 832 C C . ARG A 1 99 ? -12.148 -3.853 16.444 1.00 93.56 99 ARG A C 1
ATOM 834 O O . ARG A 1 99 ? -12.787 -2.865 16.796 1.00 93.56 99 ARG A O 1
ATOM 841 N N . ALA A 1 100 ? -11.616 -3.960 15.229 1.00 94.94 100 ALA A N 1
ATOM 842 C CA . ALA A 1 100 ? -11.908 -3.035 14.143 1.00 94.94 100 ALA A CA 1
ATOM 843 C C . ALA A 1 100 ? -13.215 -3.417 13.431 1.00 94.94 100 ALA A C 1
ATOM 845 O O . ALA A 1 100 ? -14.051 -2.547 13.238 1.00 94.94 100 ALA A O 1
ATOM 846 N N . GLU A 1 101 ? -13.427 -4.701 13.130 1.00 94.81 101 GLU A N 1
ATOM 847 C CA . GLU A 1 101 ? -14.677 -5.242 12.563 1.00 94.81 101 GLU A CA 1
ATOM 848 C C . GLU A 1 101 ? -15.903 -4.897 13.436 1.00 94.81 101 GLU A C 1
ATOM 850 O O . GLU A 1 101 ? -16.956 -4.553 12.916 1.00 94.81 101 GLU A O 1
ATOM 855 N N . GLU A 1 102 ? -15.751 -4.896 14.766 1.00 94.69 102 GLU A N 1
ATOM 856 C CA . GLU A 1 102 ? -16.778 -4.494 15.747 1.00 94.69 102 GLU A CA 1
ATOM 857 C C . GLU A 1 102 ? -17.118 -2.987 15.748 1.00 94.69 102 GLU A C 1
ATOM 859 O O . GLU A 1 102 ? -18.085 -2.583 16.392 1.00 94.69 102 GLU A O 1
ATOM 864 N N . ARG A 1 103 ? -16.288 -2.130 15.136 1.00 94.31 103 ARG A N 1
ATOM 865 C CA . ARG A 1 103 ? -16.317 -0.665 15.349 1.00 94.31 103 ARG A CA 1
ATOM 866 C C . ARG A 1 103 ? -16.176 0.175 14.086 1.00 94.31 103 ARG A C 1
ATOM 868 O O . ARG A 1 103 ? -16.141 1.400 14.192 1.00 94.31 103 ARG A O 1
ATOM 875 N N . CYS A 1 104 ? -15.969 -0.445 12.931 1.00 96.62 104 CYS A N 1
ATOM 876 C CA . CYS A 1 104 ? -15.578 0.261 11.723 1.00 96.62 104 CYS A CA 1
ATOM 877 C C . CYS A 1 104 ? -16.317 -0.241 10.493 1.00 96.62 104 CYS A C 1
ATOM 879 O O . CYS A 1 104 ? -16.360 -1.438 10.220 1.00 96.62 104 CYS A O 1
ATOM 881 N N . GLU A 1 105 ? -16.769 0.708 9.685 1.00 97.25 105 GLU A N 1
ATOM 882 C CA . GLU A 1 105 ? -17.372 0.453 8.383 1.00 97.25 105 GLU A CA 1
ATOM 883 C C . GLU A 1 105 ? -16.314 0.629 7.286 1.00 97.25 105 GLU A C 1
ATOM 885 O O . GLU A 1 105 ? -15.424 1.482 7.387 1.00 97.25 105 GLU A O 1
ATOM 890 N N . ILE A 1 106 ? -16.402 -0.180 6.230 1.00 97.25 106 ILE A N 1
ATOM 891 C CA . ILE A 1 106 ? -15.539 -0.066 5.048 1.00 97.25 106 ILE A CA 1
ATOM 892 C C . ILE A 1 106 ? -16.171 0.951 4.094 1.00 97.25 106 ILE A C 1
ATOM 894 O O . ILE A 1 106 ? -17.363 0.872 3.808 1.00 97.25 106 ILE A O 1
ATOM 898 N N . THR A 1 107 ? -15.379 1.898 3.594 1.00 96.19 107 THR A N 1
ATOM 899 C CA . THR A 1 107 ? -15.845 2.982 2.712 1.00 96.19 107 THR A CA 1
ATOM 900 C C . THR A 1 107 ? -14.951 3.131 1.481 1.00 96.19 107 THR A C 1
ATOM 902 O O . THR A 1 107 ? -13.823 2.642 1.464 1.00 96.19 107 THR A O 1
ATOM 905 N N . GLU A 1 108 ? -15.423 3.840 0.454 1.00 95.00 108 GLU A N 1
ATOM 906 C CA . GLU A 1 108 ? -14.563 4.388 -0.604 1.00 95.00 108 GLU A CA 1
ATOM 907 C C . GLU A 1 108 ? -14.310 5.876 -0.284 1.00 95.00 108 GLU A C 1
ATOM 909 O O . GLU A 1 108 ? -15.227 6.692 -0.398 1.00 95.00 108 GLU A O 1
ATOM 914 N N . PRO A 1 109 ? -13.116 6.255 0.208 1.00 95.75 109 PRO A N 1
ATOM 915 C CA . PRO A 1 109 ? -12.860 7.603 0.696 1.00 95.75 109 PRO A CA 1
ATOM 916 C C . PRO A 1 109 ? -12.438 8.500 -0.463 1.00 95.75 109 PRO A C 1
ATOM 918 O O . PRO A 1 109 ? -11.546 8.131 -1.221 1.00 95.75 109 PRO A O 1
ATOM 921 N N . ASP A 1 110 ? -12.999 9.704 -0.578 1.00 96.62 110 ASP A N 1
ATOM 922 C CA . ASP A 1 110 ? -12.613 10.611 -1.657 1.00 96.62 110 ASP A CA 1
ATOM 923 C C . ASP A 1 110 ? -11.116 10.987 -1.611 1.00 96.62 110 ASP A C 1
ATOM 925 O O . ASP A 1 110 ? -10.431 10.874 -0.587 1.00 96.62 110 ASP A O 1
ATOM 929 N N . PHE A 1 111 ? -10.596 11.477 -2.742 1.00 97.25 111 PHE A N 1
ATOM 930 C CA . PHE A 1 111 ? -9.183 11.835 -2.874 1.00 97.25 111 PHE A CA 1
ATOM 931 C C . PHE A 1 111 ? -8.682 12.790 -1.777 1.00 97.25 111 PHE A C 1
ATOM 933 O O . PHE A 1 111 ? -7.554 12.637 -1.309 1.00 97.25 111 PHE A O 1
ATOM 940 N N . THR A 1 112 ? -9.475 13.793 -1.404 1.00 97.88 112 THR A N 1
ATOM 941 C CA . THR A 1 112 ? -9.100 14.828 -0.434 1.00 97.88 112 THR A CA 1
ATOM 942 C C . THR A 1 112 ? -8.967 14.208 0.952 1.00 97.88 112 THR A C 1
ATOM 944 O O . THR A 1 112 ? -7.936 14.384 1.605 1.00 97.88 112 THR A O 1
ATOM 947 N N . THR A 1 113 ? -9.948 13.397 1.354 1.00 97.75 113 THR A N 1
ATOM 948 C CA . THR A 1 113 ? -9.923 12.624 2.602 1.00 97.75 113 THR A CA 1
ATOM 949 C C . THR A 1 113 ? -8.755 11.640 2.650 1.00 97.75 113 THR A C 1
ATOM 951 O O . THR A 1 113 ? -8.005 11.630 3.631 1.00 97.75 113 THR A O 1
ATOM 954 N N . PHE A 1 114 ? -8.524 10.864 1.584 1.00 97.81 114 PHE A N 1
ATOM 955 C CA . PHE A 1 114 ? -7.356 9.983 1.485 1.00 97.81 114 PHE A CA 1
ATOM 956 C C . PHE A 1 114 ? -6.039 10.767 1.610 1.00 97.81 114 PHE A C 1
ATOM 958 O O . PHE A 1 114 ? -5.155 10.393 2.386 1.00 97.81 114 PHE A O 1
ATOM 965 N N . TYR A 1 115 ? -5.892 11.857 0.851 1.00 97.81 115 TYR A N 1
ATOM 966 C CA . TYR A 1 115 ? -4.643 12.607 0.773 1.00 97.81 115 TYR A CA 1
ATOM 967 C C . TYR A 1 115 ? -4.312 13.335 2.080 1.00 97.81 115 TYR A C 1
ATOM 969 O O . TYR A 1 115 ? -3.132 13.409 2.434 1.00 97.81 115 TYR A O 1
ATOM 977 N N . ALA A 1 116 ? -5.317 13.806 2.824 1.00 97.94 116 ALA A N 1
ATOM 978 C CA . ALA A 1 116 ? -5.143 14.357 4.166 1.00 97.94 116 ALA A CA 1
ATOM 979 C C . ALA A 1 116 ? -4.548 13.308 5.124 1.00 97.94 116 ALA A C 1
ATOM 981 O O . ALA A 1 116 ? -3.429 13.491 5.614 1.00 97.94 116 ALA A O 1
ATOM 982 N N . LEU A 1 117 ? -5.224 12.162 5.288 1.00 97.69 117 LEU A N 1
ATOM 983 C CA . LEU A 1 117 ? -4.787 11.056 6.155 1.00 97.69 117 LEU A CA 1
ATOM 984 C C . LEU A 1 117 ? -3.384 10.548 5.785 1.00 97.69 117 LEU A C 1
ATOM 986 O O . LEU A 1 117 ? -2.532 10.328 6.655 1.00 97.69 117 LEU A O 1
ATOM 990 N N . TYR A 1 118 ? -3.120 10.375 4.486 1.00 96.31 118 TYR A N 1
ATOM 991 C CA . TYR A 1 118 ? -1.807 10.000 3.960 1.00 96.31 118 TYR A CA 1
ATOM 992 C C . TYR A 1 118 ? -0.733 11.045 4.304 1.00 96.31 118 TYR A C 1
ATOM 994 O O . TYR A 1 118 ? 0.347 10.691 4.786 1.00 96.31 118 TYR A O 1
ATOM 1002 N N . SER A 1 119 ? -1.017 12.330 4.080 1.00 95.69 119 SER A N 1
ATOM 1003 C CA . SER A 1 119 ? -0.052 13.415 4.272 1.00 95.69 119 SER A CA 1
ATOM 1004 C C . SER A 1 119 ? 0.312 13.614 5.739 1.00 95.69 119 SER A C 1
ATOM 1006 O O . SER A 1 119 ? 1.488 13.802 6.052 1.00 95.69 119 SER A O 1
ATOM 1008 N N . GLU A 1 120 ? -0.660 13.536 6.646 1.00 95.31 120 GLU A N 1
ATOM 1009 C CA . GLU A 1 120 ? -0.429 13.559 8.094 1.00 95.31 120 GLU A CA 1
ATOM 1010 C C . GLU A 1 120 ? 0.427 12.371 8.536 1.00 95.31 120 GLU A C 1
ATOM 1012 O O . GLU A 1 120 ? 1.438 12.545 9.218 1.00 95.31 120 GLU A O 1
ATOM 1017 N N . THR A 1 121 ? 0.095 11.169 8.060 1.00 92.56 121 THR A N 1
ATOM 1018 C CA . THR A 1 121 ? 0.845 9.938 8.347 1.00 92.56 121 THR A CA 1
ATOM 1019 C C . THR A 1 121 ? 2.287 10.003 7.835 1.00 92.56 121 THR A C 1
ATOM 1021 O O . THR A 1 121 ? 3.210 9.537 8.510 1.00 92.56 121 THR A O 1
ATOM 1024 N N . ALA A 1 122 ? 2.510 10.581 6.651 1.00 87.88 122 ALA A N 1
ATOM 1025 C CA . ALA A 1 122 ? 3.843 10.796 6.098 1.00 87.88 122 ALA A CA 1
ATOM 1026 C C . ALA A 1 122 ? 4.646 11.793 6.953 1.00 87.88 122 ALA A C 1
ATOM 1028 O O . ALA A 1 122 ? 5.745 11.452 7.400 1.00 87.88 122 ALA A O 1
ATOM 1029 N N . LYS A 1 123 ? 4.069 12.965 7.263 1.00 90.50 123 LYS A N 1
ATOM 1030 C CA . LYS A 1 123 ? 4.686 13.998 8.117 1.00 90.50 123 LYS A CA 1
ATOM 1031 C C . LYS A 1 123 ? 5.046 13.449 9.501 1.00 90.50 123 LYS A C 1
ATOM 1033 O O . LYS A 1 123 ? 6.191 13.574 9.926 1.00 90.50 123 LYS A O 1
ATOM 1038 N N . ALA A 1 124 ? 4.117 12.752 10.159 1.00 86.69 124 ALA A N 1
ATOM 1039 C CA . ALA A 1 124 ? 4.312 12.132 11.473 1.00 86.69 124 ALA A CA 1
ATOM 1040 C C . ALA A 1 124 ? 5.404 11.043 11.495 1.00 86.69 124 ALA A C 1
ATOM 1042 O O . ALA A 1 124 ? 5.890 10.670 12.560 1.00 86.69 124 ALA A O 1
ATOM 1043 N N . ARG A 1 125 ? 5.802 10.530 10.323 1.00 81.69 125 ARG A N 1
ATOM 1044 C CA . ARG A 1 125 ? 6.906 9.575 10.132 1.00 81.69 125 ARG A CA 1
ATOM 1045 C C . ARG A 1 125 ? 8.202 10.238 9.645 1.00 81.69 125 ARG A C 1
ATOM 1047 O O . ARG A 1 125 ? 9.083 9.535 9.151 1.00 81.69 125 ARG A O 1
ATOM 1054 N N . GLY A 1 126 ? 8.310 11.566 9.734 1.00 82.56 126 GLY A N 1
ATOM 1055 C CA . GLY A 1 126 ? 9.474 12.327 9.274 1.00 82.56 126 GLY A CA 1
ATOM 1056 C C . GLY A 1 126 ? 9.658 12.306 7.753 1.00 82.56 126 GLY A C 1
ATOM 1057 O O . GLY A 1 126 ? 10.779 12.439 7.267 1.00 82.56 126 GLY A O 1
ATOM 1058 N N . ARG A 1 127 ? 8.584 12.083 6.982 1.00 79.94 127 ARG A N 1
ATOM 1059 C CA . ARG A 1 127 ? 8.622 12.025 5.514 1.00 79.94 127 ARG A CA 1
ATOM 1060 C C . ARG A 1 127 ? 7.858 13.192 4.905 1.00 79.94 127 ARG A C 1
ATOM 1062 O O . ARG A 1 127 ? 6.762 13.534 5.341 1.00 79.94 127 ARG A O 1
ATOM 1069 N N . ARG A 1 128 ? 8.401 13.747 3.823 1.00 84.62 128 ARG A N 1
ATOM 1070 C CA . ARG A 1 128 ? 7.656 14.658 2.950 1.00 84.62 128 ARG A CA 1
ATOM 1071 C C . ARG A 1 128 ? 6.559 13.857 2.215 1.00 84.62 128 ARG A C 1
ATOM 1073 O O . ARG A 1 128 ? 6.872 12.792 1.682 1.00 84.62 128 ARG A O 1
ATOM 1080 N N . PRO A 1 129 ? 5.295 14.315 2.183 1.00 85.88 129 PRO A N 1
ATOM 1081 C CA . PRO A 1 129 ? 4.265 13.694 1.352 1.00 85.88 129 PRO A CA 1
ATOM 1082 C C . PRO A 1 129 ? 4.612 13.781 -0.140 1.00 85.88 129 PRO A C 1
ATOM 1084 O O . PRO A 1 129 ? 5.263 14.732 -0.580 1.00 85.88 129 PRO A O 1
ATOM 1087 N N . ILE A 1 130 ? 4.136 12.815 -0.927 1.00 84.50 130 ILE A N 1
ATOM 1088 C CA . ILE A 1 130 ? 4.087 12.924 -2.393 1.00 84.50 130 ILE A CA 1
ATOM 1089 C C . ILE A 1 130 ? 3.266 14.170 -2.765 1.00 84.50 130 ILE A C 1
ATOM 1091 O O . ILE A 1 130 ? 2.195 14.337 -2.187 1.00 84.50 130 ILE A O 1
ATOM 1095 N N . PRO A 1 131 ? 3.706 15.026 -3.711 1.00 86.12 131 PRO A N 1
ATOM 1096 C CA . PRO A 1 131 ? 2.951 16.216 -4.097 1.00 86.12 131 PRO A CA 1
ATOM 1097 C C . PRO A 1 131 ? 1.509 15.892 -4.503 1.00 86.12 131 PRO A C 1
ATOM 1099 O O . PRO A 1 131 ? 1.276 14.970 -5.287 1.00 86.12 131 PRO A O 1
ATOM 1102 N N . GLU A 1 132 ? 0.549 16.684 -4.023 1.00 91.94 132 GLU A N 1
ATOM 1103 C CA . GLU A 1 132 ? -0.883 16.415 -4.203 1.00 91.94 132 GLU A CA 1
ATOM 1104 C C . GLU A 1 132 ? -1.263 16.198 -5.670 1.00 91.94 132 GLU A C 1
ATOM 1106 O O . GLU A 1 132 ? -1.914 15.212 -6.001 1.00 91.94 132 GLU A O 1
ATOM 1111 N N . ALA A 1 133 ? -0.795 17.063 -6.572 1.00 83.94 133 ALA A N 1
ATOM 1112 C CA . ALA A 1 133 ? -1.072 16.950 -8.002 1.00 83.94 133 ALA A CA 1
ATOM 1113 C C . ALA A 1 133 ? -0.544 15.640 -8.623 1.00 83.94 133 ALA A C 1
ATOM 1115 O O . ALA A 1 133 ? -1.141 15.130 -9.572 1.00 83.94 133 ALA A O 1
ATOM 1116 N N . ALA A 1 134 ? 0.546 15.073 -8.091 1.00 81.19 134 ALA A N 1
ATOM 1117 C CA . ALA A 1 134 ? 1.054 13.767 -8.504 1.00 81.19 134 ALA A CA 1
ATOM 1118 C C . ALA A 1 134 ? 0.205 12.633 -7.911 1.00 81.19 134 ALA A C 1
ATOM 1120 O O . ALA A 1 134 ? -0.202 11.735 -8.646 1.00 81.19 134 ALA A O 1
ATOM 1121 N N . MET A 1 135 ? -0.147 12.707 -6.621 1.00 88.06 135 MET A N 1
ATOM 1122 C CA . MET A 1 135 ? -1.030 11.718 -5.993 1.00 88.06 135 MET A CA 1
ATOM 1123 C C . MET A 1 135 ? -2.420 11.693 -6.648 1.00 88.06 135 MET A C 1
ATOM 1125 O O . MET A 1 135 ? -2.94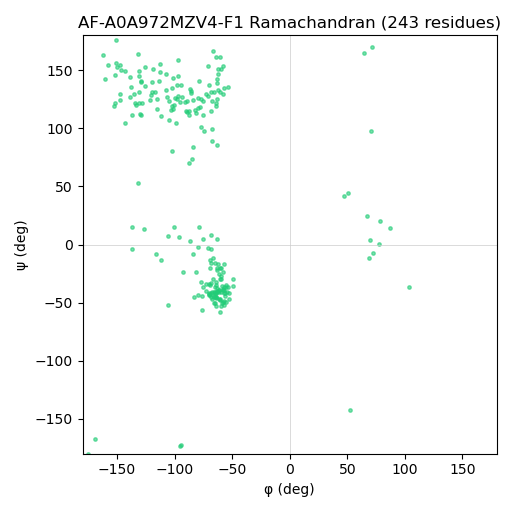8 10.621 -6.916 1.00 88.06 135 MET A O 1
ATOM 1129 N N . ARG A 1 136 ? -2.987 12.857 -6.987 1.00 91.25 136 ARG A N 1
ATOM 1130 C CA . ARG A 1 136 ? -4.302 13.011 -7.635 1.00 91.25 136 ARG A CA 1
ATOM 1131 C C . ARG A 1 136 ? -4.345 12.397 -9.031 1.00 91.25 136 ARG A C 1
ATOM 1133 O O . ARG A 1 136 ? -5.386 11.893 -9.445 1.00 91.25 136 ARG A O 1
ATOM 1140 N N . ARG A 1 137 ? -3.219 12.406 -9.753 1.00 83.81 137 ARG A N 1
ATOM 1141 C CA . ARG A 1 137 ? -3.077 11.675 -11.023 1.00 83.81 137 ARG A CA 1
ATOM 1142 C C . ARG A 1 137 ? -3.094 10.172 -10.790 1.00 83.81 137 ARG A C 1
ATOM 1144 O O . ARG A 1 137 ? -3.800 9.479 -11.508 1.00 83.81 137 ARG A O 1
ATOM 1151 N N . ILE A 1 138 ? -2.355 9.692 -9.790 1.00 82.00 138 ILE A N 1
ATOM 1152 C CA . ILE A 1 138 ? -2.216 8.257 -9.517 1.00 82.00 138 ILE A CA 1
ATOM 1153 C C . ILE A 1 138 ? -3.524 7.677 -8.976 1.00 82.00 138 ILE A C 1
ATOM 1155 O O . ILE A 1 138 ? -3.973 6.672 -9.503 1.00 82.00 138 ILE A O 1
ATOM 1159 N N . TYR A 1 139 ? -4.198 8.359 -8.046 1.00 88.50 139 TYR A N 1
ATOM 1160 C CA . TYR A 1 139 ? -5.532 7.995 -7.546 1.00 88.50 139 TYR A CA 1
ATOM 1161 C C . TYR A 1 139 ? -6.533 7.721 -8.688 1.00 88.50 139 TYR A C 1
ATOM 1163 O O . TYR A 1 139 ? -7.362 6.828 -8.591 1.00 88.50 139 TYR A O 1
ATOM 1171 N N . ARG A 1 140 ? -6.441 8.469 -9.797 1.00 87.88 140 ARG A N 1
ATOM 1172 C CA . ARG A 1 140 ? -7.323 8.343 -10.972 1.00 87.88 140 ARG A CA 1
ATOM 1173 C C . ARG A 1 140 ? -6.864 7.301 -12.005 1.00 87.88 140 ARG A C 1
ATOM 1175 O O . ARG A 1 140 ? -7.468 7.203 -13.071 1.00 87.88 140 ARG A O 1
ATOM 1182 N N . MET A 1 141 ? -5.779 6.564 -11.765 1.00 83.06 141 MET A N 1
ATOM 1183 C CA . MET A 1 141 ? -5.285 5.569 -12.721 1.00 83.06 141 MET A CA 1
ATOM 1184 C C . MET A 1 141 ? -6.093 4.270 -12.653 1.00 83.06 141 MET A C 1
ATOM 1186 O O . MET A 1 141 ? -6.403 3.759 -11.580 1.00 83.06 141 MET A O 1
ATOM 1190 N N . ARG A 1 142 ? -6.362 3.667 -13.819 1.00 77.94 142 ARG A N 1
ATOM 1191 C CA . ARG A 1 142 ? -6.939 2.318 -13.892 1.00 77.94 142 ARG A CA 1
ATOM 1192 C C . ARG A 1 142 ? -6.029 1.319 -13.170 1.00 77.94 142 ARG A C 1
ATOM 1194 O O . ARG A 1 142 ? -4.840 1.237 -13.478 1.00 77.94 142 ARG A O 1
ATOM 1201 N N . GLY A 1 143 ? -6.617 0.529 -12.274 1.00 78.88 143 GLY A N 1
ATOM 1202 C CA . GLY A 1 143 ? -5.886 -0.417 -11.431 1.00 78.88 143 GLY A CA 1
ATOM 1203 C C . GLY A 1 143 ? -5.365 0.193 -10.128 1.00 78.88 143 GLY A C 1
ATOM 1204 O O . GLY A 1 143 ? -4.524 -0.421 -9.483 1.00 78.88 143 GLY A O 1
ATOM 1205 N N . VAL A 1 144 ? -5.839 1.374 -9.730 1.00 86.69 144 VAL A N 1
ATOM 1206 C CA . VAL A 1 144 ? -5.749 1.828 -8.337 1.00 86.69 144 VAL A CA 1
ATOM 1207 C C . VAL A 1 144 ? -7.040 1.462 -7.620 1.00 86.69 144 VAL A C 1
ATOM 1209 O O . VAL A 1 144 ? -8.119 1.608 -8.187 1.00 86.69 144 VAL A O 1
ATOM 1212 N N . ASP A 1 145 ? -6.905 0.962 -6.397 1.00 91.94 145 ASP A N 1
ATOM 1213 C CA . ASP A 1 145 ? -8.011 0.675 -5.485 1.00 91.94 145 ASP A CA 1
ATOM 1214 C C . ASP A 1 145 ? -7.757 1.397 -4.163 1.00 91.94 145 ASP A C 1
ATOM 1216 O O . ASP A 1 145 ? -6.622 1.385 -3.673 1.00 91.94 145 ASP A O 1
ATOM 1220 N N . VAL A 1 146 ? -8.773 2.035 -3.585 1.00 96.81 146 VAL A N 1
ATOM 1221 C CA . VAL A 1 146 ? -8.630 2.803 -2.340 1.00 96.81 146 VAL A CA 1
ATOM 1222 C C . VAL A 1 146 ? -9.700 2.370 -1.354 1.00 96.81 146 VAL A C 1
ATOM 1224 O O . VAL A 1 146 ? -10.879 2.647 -1.536 1.00 96.81 146 VAL A O 1
ATOM 1227 N N . ILE A 1 147 ? -9.263 1.708 -0.286 1.00 98.12 147 ILE A N 1
ATOM 1228 C CA . ILE A 1 147 ? -10.138 1.175 0.754 1.00 98.12 147 ILE A CA 1
ATOM 1229 C C . ILE A 1 147 ? -10.063 2.108 1.959 1.00 98.12 147 ILE A C 1
ATOM 1231 O O . ILE A 1 147 ? -8.988 2.321 2.528 1.00 98.12 147 ILE A O 1
ATOM 1235 N N . GLY A 1 148 ? -11.202 2.675 2.328 1.00 97.75 148 GLY A N 1
ATOM 1236 C CA . GLY A 1 148 ? -11.407 3.527 3.489 1.00 97.75 148 GLY A CA 1
ATOM 1237 C C . GLY A 1 148 ? -11.967 2.751 4.673 1.00 97.75 148 GLY A C 1
ATOM 1238 O O . GLY A 1 148 ? -12.536 1.669 4.538 1.00 97.75 148 GLY A O 1
ATOM 1239 N N . VAL A 1 149 ? -11.774 3.322 5.854 1.00 98.06 149 VAL A N 1
ATOM 1240 C CA . VAL A 1 149 ? -12.294 2.826 7.123 1.00 98.06 149 VAL A CA 1
ATOM 1241 C C . VAL A 1 149 ? -12.885 4.009 7.866 1.00 98.06 149 VAL A C 1
ATOM 1243 O O . VAL A 1 149 ? -12.168 4.977 8.145 1.00 98.06 149 VAL A O 1
ATOM 1246 N N . SER A 1 150 ? -14.168 3.931 8.202 1.00 97.81 150 SER A N 1
ATOM 1247 C CA . SER A 1 150 ? -14.868 4.955 8.971 1.00 97.81 150 SER A CA 1
ATOM 1248 C C . SER A 1 150 ? -15.276 4.472 10.360 1.00 97.81 150 SER A C 1
ATOM 1250 O O . SER A 1 150 ? -15.376 3.274 10.618 1.00 97.81 150 SER A O 1
ATOM 1252 N N . VAL A 1 151 ? -15.434 5.432 11.268 1.00 97.06 151 VAL A N 1
ATOM 1253 C CA . VAL A 1 151 ? -15.978 5.282 12.622 1.00 97.06 151 VAL A CA 1
ATOM 1254 C C . VAL A 1 151 ? -16.939 6.452 12.803 1.00 97.06 151 VAL A C 1
ATOM 1256 O O . VAL A 1 151 ? -16.565 7.585 12.494 1.00 97.06 151 VAL A O 1
ATOM 1259 N N . ASP A 1 152 ? -18.167 6.182 13.246 1.00 94.81 152 ASP A N 1
ATOM 1260 C CA . ASP A 1 152 ? -19.220 7.188 13.448 1.00 94.81 152 ASP A CA 1
ATOM 1261 C C . ASP A 1 152 ? -19.426 8.093 12.207 1.00 94.81 152 ASP A C 1
ATOM 1263 O O . ASP A 1 152 ? -19.455 9.321 12.290 1.00 94.81 152 ASP A O 1
ATOM 1267 N N . GLY A 1 153 ? -19.466 7.482 11.014 1.00 93.88 153 GLY A N 1
ATOM 1268 C CA . GLY A 1 153 ? -19.608 8.164 9.717 1.00 93.88 153 GLY A CA 1
ATOM 1269 C C . GLY A 1 153 ? -18.374 8.941 9.225 1.00 93.88 153 GLY A C 1
ATOM 1270 O O . GLY A 1 153 ? -18.345 9.401 8.083 1.00 93.88 153 GLY A O 1
ATOM 1271 N N . ARG A 1 154 ? -17.314 9.079 10.034 1.00 95.81 154 ARG A N 1
ATOM 1272 C CA . ARG A 1 154 ? -16.079 9.785 9.659 1.00 95.81 154 ARG A CA 1
ATOM 1273 C C . ARG A 1 154 ? -15.002 8.806 9.208 1.00 95.81 154 ARG A C 1
ATOM 1275 O O . ARG A 1 154 ? -14.598 7.933 9.969 1.00 95.81 154 ARG A O 1
ATOM 1282 N N . THR A 1 155 ? -14.445 8.994 8.009 1.00 97.69 155 THR A N 1
ATOM 1283 C CA . THR A 1 155 ? -13.263 8.224 7.574 1.00 97.69 155 THR A CA 1
ATOM 1284 C C . THR A 1 155 ? -12.061 8.543 8.472 1.00 97.69 155 THR A C 1
ATOM 1286 O O . THR A 1 155 ? -11.600 9.684 8.534 1.00 97.69 155 THR A O 1
ATOM 1289 N N . VAL A 1 156 ? -11.541 7.520 9.153 1.00 97.88 156 VAL A N 1
ATOM 1290 C CA . VAL A 1 156 ? -10.397 7.587 10.078 1.00 97.88 156 VAL A CA 1
ATOM 1291 C C . VAL A 1 156 ? -9.159 6.861 9.552 1.00 97.88 156 VAL A C 1
ATOM 1293 O O . VAL A 1 156 ? -8.070 7.057 10.084 1.00 97.88 156 VAL A O 1
ATOM 1296 N N . GLY A 1 157 ? -9.283 6.039 8.509 1.00 98.31 157 GLY A N 1
ATOM 1297 C CA . GLY A 1 157 ? -8.159 5.357 7.870 1.00 98.31 157 GLY A CA 1
ATOM 1298 C C . GLY A 1 157 ? -8.405 5.116 6.388 1.00 98.31 157 GLY A C 1
ATOM 1299 O O . GLY A 1 157 ? -9.548 4.999 5.963 1.00 98.31 157 GLY A O 1
ATOM 1300 N N . ALA A 1 158 ? -7.335 5.040 5.601 1.00 98.44 158 ALA A N 1
ATOM 1301 C CA . ALA A 1 158 ? -7.403 4.673 4.194 1.00 98.44 158 ALA A CA 1
ATOM 1302 C C . ALA A 1 158 ? -6.107 3.999 3.713 1.00 98.44 158 ALA A C 1
ATOM 1304 O O . ALA A 1 158 ? -5.001 4.353 4.138 1.00 98.44 158 ALA A O 1
ATOM 1305 N N . ILE A 1 159 ? -6.239 3.046 2.792 1.00 96.81 159 ILE A N 1
ATOM 1306 C CA . ILE A 1 159 ? -5.134 2.370 2.109 1.00 96.81 159 ILE A CA 1
ATOM 1307 C C . ILE A 1 159 ? -5.364 2.362 0.599 1.00 96.81 159 ILE A C 1
ATOM 1309 O O . ILE A 1 159 ? -6.432 2.009 0.117 1.00 96.81 159 ILE A O 1
ATOM 1313 N N . MET A 1 160 ? -4.330 2.752 -0.139 1.00 95.75 160 MET A N 1
ATOM 1314 C CA . MET A 1 160 ? -4.283 2.766 -1.591 1.00 95.75 160 MET A CA 1
ATOM 1315 C C . MET A 1 160 ? -3.397 1.628 -2.091 1.00 95.75 160 MET A C 1
ATOM 1317 O O . MET A 1 160 ? -2.225 1.503 -1.711 1.00 95.75 160 MET A O 1
ATOM 1321 N N . ASN A 1 161 ? -3.966 0.838 -2.991 1.00 92.19 161 ASN A N 1
ATOM 1322 C CA . ASN A 1 161 ? -3.386 -0.362 -3.562 1.00 92.19 161 ASN A CA 1
ATOM 1323 C C . ASN A 1 161 ? -3.235 -0.213 -5.077 1.00 92.19 161 ASN A C 1
ATOM 1325 O O . ASN A 1 161 ? -4.010 0.492 -5.723 1.00 92.19 161 ASN A O 1
ATOM 1329 N N . LEU A 1 162 ? -2.246 -0.899 -5.647 1.00 85.50 162 LEU A N 1
ATOM 1330 C CA . LEU A 1 162 ? -2.041 -1.000 -7.088 1.00 85.50 162 LEU A CA 1
ATOM 1331 C C . LEU A 1 162 ? -2.311 -2.447 -7.526 1.00 85.50 162 LEU A C 1
ATOM 1333 O O . LEU A 1 162 ? -1.550 -3.363 -7.208 1.00 85.50 162 LEU A O 1
ATOM 1337 N N . ALA A 1 163 ? -3.400 -2.635 -8.267 1.00 82.75 163 ALA A N 1
ATOM 1338 C CA . ALA A 1 163 ? -3.773 -3.861 -8.953 1.00 82.75 163 ALA A CA 1
ATOM 1339 C C . ALA A 1 163 ? -2.918 -4.004 -10.225 1.00 82.75 163 ALA A C 1
ATOM 1341 O O . ALA A 1 163 ? -3.131 -3.332 -11.240 1.00 82.75 163 ALA A O 1
ATOM 1342 N N . LEU A 1 164 ? -1.884 -4.842 -10.149 1.00 76.94 164 LEU A N 1
ATOM 1343 C CA . LEU A 1 164 ? -0.939 -5.0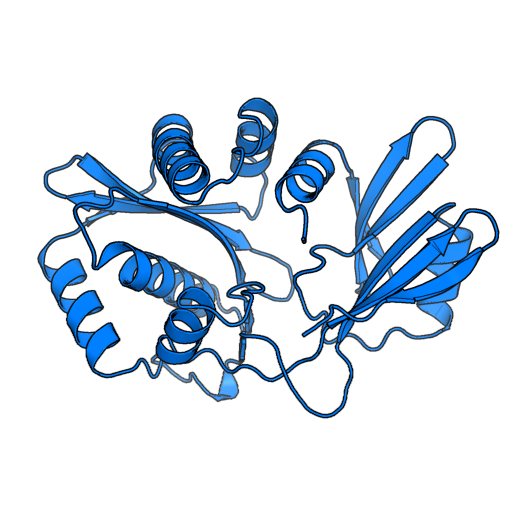82 -11.239 1.00 76.94 164 LEU A CA 1
ATOM 1344 C C . LEU A 1 164 ? -1.360 -6.326 -12.040 1.00 76.94 164 LEU A C 1
ATOM 1346 O O . LEU A 1 164 ? -2.451 -6.856 -11.852 1.00 76.94 164 LEU A O 1
ATOM 1350 N N . LYS A 1 165 ? -0.533 -6.777 -12.991 1.00 69.31 165 LYS A N 1
ATOM 1351 C CA . LYS A 1 165 ? -0.835 -7.981 -13.792 1.00 69.31 165 LYS A CA 1
ATOM 1352 C C . LYS A 1 165 ? -0.574 -9.272 -13.005 1.00 69.31 165 LYS A C 1
ATOM 1354 O O . LYS A 1 165 ? -1.249 -10.265 -13.224 1.00 69.31 165 LYS A O 1
ATOM 1359 N N . ASP A 1 166 ? 0.421 -9.242 -12.120 1.00 57.75 166 ASP A N 1
ATOM 1360 C CA . ASP A 1 166 ? 0.988 -10.400 -11.423 1.00 57.75 166 ASP A CA 1
ATOM 1361 C C . ASP A 1 166 ? 0.791 -10.369 -9.899 1.00 57.75 166 ASP A C 1
ATOM 1363 O O . ASP A 1 166 ? 1.149 -11.331 -9.224 1.00 57.75 166 ASP A O 1
ATOM 1367 N N . ARG A 1 167 ? 0.295 -9.256 -9.338 1.00 67.88 167 ARG A N 1
ATOM 1368 C CA . ARG A 1 167 ? 0.172 -9.051 -7.887 1.00 67.88 167 ARG A CA 1
ATOM 1369 C C . ARG A 1 167 ? -0.786 -7.929 -7.504 1.00 67.88 167 ARG A C 1
ATOM 1371 O O . ARG A 1 167 ? -1.028 -7.004 -8.283 1.00 67.88 167 ARG A O 1
ATOM 1378 N N . TYR A 1 168 ? -1.189 -7.955 -6.242 1.00 77.25 168 TYR A N 1
ATOM 1379 C CA . TYR A 1 168 ? -1.843 -6.852 -5.556 1.00 77.25 168 TYR A CA 1
ATOM 1380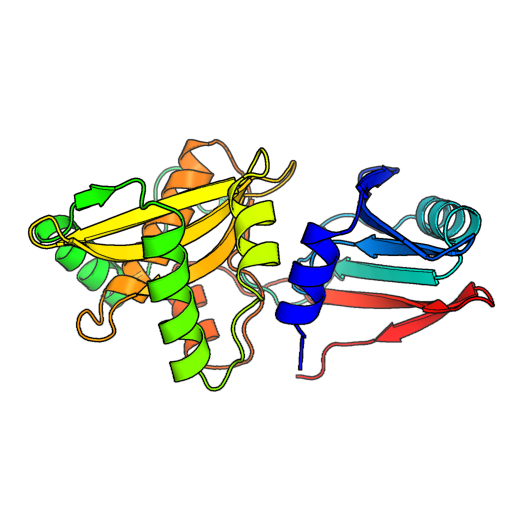 C C . TYR A 1 168 ? -0.848 -6.151 -4.623 1.00 77.25 168 TYR A C 1
ATOM 1382 O O . TYR A 1 168 ? -0.321 -6.770 -3.700 1.00 77.25 168 TYR A O 1
ATOM 1390 N N . LEU A 1 169 ? -0.536 -4.879 -4.883 1.00 80.69 169 LEU A N 1
ATOM 1391 C CA . LEU A 1 169 ? 0.489 -4.129 -4.149 1.00 80.69 169 LEU A CA 1
ATOM 1392 C C . LEU A 1 169 ? -0.125 -3.122 -3.178 1.00 80.69 169 LEU A C 1
ATOM 1394 O O . LEU A 1 169 ? -0.792 -2.182 -3.604 1.00 80.69 169 LEU A O 1
ATOM 1398 N N . LEU A 1 170 ? 0.228 -3.228 -1.901 1.00 87.38 170 LEU A N 1
ATOM 1399 C CA . LEU A 1 170 ? -0.041 -2.205 -0.893 1.00 87.38 170 LEU A CA 1
ATOM 1400 C C . LEU A 1 170 ? 0.933 -1.044 -1.086 1.00 87.38 170 LEU A C 1
ATOM 1402 O O . LEU A 1 170 ? 2.136 -1.187 -0.851 1.00 87.38 170 LEU A O 1
ATOM 1406 N N . TRP A 1 171 ? 0.432 0.112 -1.519 1.00 86.06 171 TRP A N 1
ATOM 1407 C CA . TRP A 1 171 ? 1.298 1.185 -2.001 1.00 86.06 171 TRP A CA 1
ATOM 1408 C C . TRP A 1 171 ? 1.437 2.352 -1.023 1.00 86.06 171 TRP A C 1
ATOM 1410 O O . TRP A 1 171 ? 2.560 2.723 -0.679 1.00 86.06 171 TRP A O 1
ATOM 1420 N N . GLN A 1 172 ? 0.326 2.918 -0.545 1.00 89.81 172 GLN A N 1
ATOM 1421 C CA . GLN A 1 172 ? 0.319 4.014 0.434 1.00 89.81 172 GLN A CA 1
ATOM 1422 C C . GLN A 1 172 ? -0.839 3.840 1.415 1.00 89.81 172 GLN A C 1
ATOM 1424 O O . GLN A 1 172 ? -1.890 3.337 1.046 1.00 89.81 172 GLN A O 1
ATOM 1429 N N . MET A 1 173 ? -0.677 4.287 2.659 1.00 94.00 173 MET A N 1
ATOM 1430 C CA . MET A 1 173 ? -1.766 4.306 3.641 1.00 94.00 173 MET A CA 1
ATOM 1431 C C . MET A 1 173 ? -1.624 5.486 4.596 1.00 94.00 173 MET A C 1
ATOM 1433 O O . MET A 1 173 ? -0.506 5.947 4.850 1.00 94.00 173 MET A O 1
ATOM 1437 N N . GLY A 1 174 ? -2.748 5.923 5.154 1.00 95.62 174 GLY A N 1
ATOM 1438 C CA . GLY A 1 174 ? -2.809 6.921 6.212 1.00 95.62 174 GLY A CA 1
ATOM 1439 C C . GLY A 1 174 ? -3.969 6.661 7.165 1.00 95.62 174 GLY A C 1
ATOM 1440 O O . GLY A 1 174 ? -4.968 6.065 6.774 1.00 95.62 174 GLY A O 1
ATOM 1441 N N . TRP A 1 175 ? -3.827 7.054 8.428 1.00 97.19 175 TRP A N 1
ATOM 1442 C CA . TRP A 1 175 ? -4.858 6.850 9.448 1.00 97.19 175 TRP A CA 1
ATOM 1443 C C . TRP A 1 175 ? -4.703 7.827 10.618 1.00 97.19 175 TRP A C 1
ATOM 1445 O O . TRP A 1 175 ? -3.595 8.274 10.924 1.00 97.19 175 TRP A O 1
ATOM 1455 N N . ASN A 1 176 ? -5.808 8.102 11.313 1.00 96.06 176 ASN A N 1
ATOM 1456 C CA . ASN A 1 176 ? -5.791 8.805 12.587 1.00 96.06 176 ASN A CA 1
ATOM 1457 C C . ASN A 1 176 ? -5.117 7.922 13.656 1.00 96.06 176 ASN A C 1
ATOM 1459 O O . ASN A 1 176 ? -5.537 6.795 13.932 1.00 96.06 176 ASN A O 1
ATOM 1463 N N . ARG A 1 177 ? -4.062 8.464 14.272 1.00 92.19 177 ARG A N 1
ATOM 1464 C CA . ARG A 1 177 ? -3.207 7.803 15.264 1.00 92.19 177 ARG A CA 1
ATOM 1465 C C . ARG A 1 177 ? -3.930 7.402 16.553 1.00 92.19 177 ARG A C 1
ATOM 1467 O O . ARG A 1 177 ? -3.436 6.490 17.213 1.00 92.19 177 ARG A O 1
ATOM 1474 N N . ASP A 1 178 ? -5.079 8.001 16.859 1.00 94.25 178 ASP A N 1
ATOM 1475 C CA . ASP A 1 178 ? -5.919 7.652 18.017 1.00 94.25 178 ASP A CA 1
ATOM 1476 C C . ASP A 1 178 ? -6.394 6.186 17.966 1.00 94.25 178 ASP A C 1
ATOM 1478 O O . ASP A 1 178 ? -6.601 5.529 18.989 1.00 94.25 178 ASP A O 1
ATOM 1482 N N . PHE A 1 179 ? -6.503 5.621 16.760 1.00 93.25 179 PHE A N 1
ATOM 1483 C CA . PHE A 1 179 ? -6.977 4.262 16.525 1.00 93.25 179 PHE A CA 1
ATOM 1484 C C . PHE A 1 179 ? -5.809 3.310 16.233 1.00 93.25 179 PHE A C 1
ATOM 1486 O O . PHE A 1 179 ? -5.535 2.932 15.092 1.00 93.25 179 PHE A O 1
ATOM 1493 N N . ALA A 1 180 ? -5.126 2.865 17.291 1.00 90.25 180 ALA A N 1
ATOM 1494 C CA . ALA A 1 180 ? -3.936 2.004 17.207 1.00 90.25 180 ALA A CA 1
ATOM 1495 C C . ALA A 1 180 ? -4.125 0.667 16.446 1.00 90.25 180 ALA A C 1
ATOM 1497 O O . ALA A 1 180 ? -3.141 0.037 16.054 1.00 90.25 180 ALA A O 1
ATOM 1498 N N . TYR A 1 181 ? -5.365 0.221 16.214 1.00 92.44 181 TYR A N 1
ATOM 1499 C CA . TYR A 1 181 ? -5.671 -0.973 15.419 1.00 92.44 181 TYR A CA 1
ATOM 1500 C C . TYR A 1 181 ? -5.653 -0.730 13.897 1.00 92.44 181 TYR A C 1
ATOM 1502 O O . TYR A 1 181 ? -5.411 -1.679 13.148 1.00 92.44 181 TYR A O 1
ATOM 1510 N N . LEU A 1 182 ? -5.843 0.511 13.420 1.00 94.81 182 LEU A N 1
ATOM 1511 C CA . LEU A 1 182 ? -5.976 0.815 11.987 1.00 94.81 182 LEU A CA 1
ATOM 1512 C C . LEU A 1 182 ? -4.782 0.365 11.127 1.00 94.81 182 LEU A C 1
ATOM 1514 O O . LEU A 1 182 ? -5.034 -0.197 10.066 1.00 94.81 182 LEU A O 1
ATOM 1518 N N . PRO A 1 183 ? -3.503 0.472 11.548 1.00 92.00 183 PRO A N 1
ATOM 1519 C CA . PRO A 1 183 ? -2.387 -0.081 10.775 1.00 92.00 183 PRO A CA 1
ATOM 1520 C C . PRO A 1 183 ? -2.470 -1.592 10.557 1.00 92.00 183 PRO A C 1
ATOM 1522 O O . PRO A 1 183 ? -1.943 -2.091 9.573 1.00 92.00 183 PRO A O 1
ATOM 1525 N N . THR A 1 184 ? -3.088 -2.334 11.480 1.00 94.12 184 THR A N 1
ATOM 1526 C CA . THR A 1 184 ? -3.306 -3.779 11.319 1.00 94.12 184 THR A CA 1
ATOM 1527 C C . THR A 1 184 ? -4.506 -4.029 10.406 1.00 94.12 184 THR A C 1
ATOM 1529 O O . THR A 1 184 ? -4.429 -4.861 9.506 1.00 94.12 184 THR A O 1
ATOM 1532 N N . TYR A 1 185 ? -5.595 -3.281 10.605 1.00 95.88 185 TYR A N 1
ATOM 1533 C CA . TYR A 1 185 ? -6.841 -3.466 9.864 1.00 95.88 185 TYR A CA 1
ATOM 1534 C C . TYR A 1 185 ? -6.734 -3.039 8.392 1.00 95.88 185 TYR A C 1
ATOM 1536 O O . TYR A 1 185 ? -7.129 -3.791 7.513 1.00 95.88 185 TYR A O 1
ATOM 1544 N N . LEU A 1 186 ? -6.084 -1.914 8.085 1.00 96.31 186 LEU A N 1
ATOM 1545 C CA . LEU A 1 186 ? -5.830 -1.482 6.704 1.00 96.31 186 LEU A CA 1
ATOM 1546 C C . LEU A 1 186 ? -4.972 -2.495 5.924 1.00 96.31 186 LEU A C 1
ATOM 1548 O O . LEU A 1 186 ? -5.243 -2.769 4.757 1.00 96.31 186 LEU A O 1
ATOM 1552 N N . LEU A 1 187 ? -3.965 -3.099 6.571 1.00 92.75 187 LEU A N 1
ATOM 1553 C CA . LEU A 1 187 ? -3.206 -4.199 5.966 1.00 92.75 187 LEU A CA 1
ATOM 1554 C C . LEU A 1 187 ? -4.095 -5.431 5.736 1.00 92.75 187 LEU A C 1
ATOM 1556 O O . LEU A 1 187 ? -3.973 -6.064 4.694 1.00 92.75 187 LEU A O 1
ATOM 1560 N N . HIS A 1 188 ? -4.983 -5.765 6.680 1.00 93.31 188 HIS A N 1
ATOM 1561 C CA . HIS A 1 188 ? -5.933 -6.870 6.534 1.00 93.31 188 HIS A CA 1
ATOM 1562 C C . HIS A 1 188 ? -6.859 -6.669 5.328 1.00 93.31 188 HIS A C 1
ATOM 1564 O O . HIS A 1 188 ? -6.880 -7.536 4.459 1.00 93.31 188 HIS A O 1
ATOM 1570 N N . LEU A 1 189 ? -7.525 -5.512 5.240 1.00 95.00 189 LEU A N 1
ATOM 1571 C CA . LEU A 1 189 ? -8.465 -5.176 4.166 1.00 95.00 189 LEU A CA 1
ATOM 1572 C C . LEU A 1 189 ? -7.822 -5.231 2.775 1.00 95.00 189 LEU A C 1
ATOM 1574 O O . LEU A 1 189 ? -8.435 -5.697 1.821 1.00 95.00 189 LEU A O 1
ATOM 1578 N N . SER A 1 190 ? -6.567 -4.795 2.642 1.00 93.06 190 SER A N 1
ATOM 1579 C CA . SER A 1 190 ? -5.860 -4.923 1.365 1.00 93.06 190 SER A CA 1
ATOM 1580 C C . SER A 1 190 ? -5.453 -6.368 1.042 1.00 93.06 190 SER A C 1
ATOM 1582 O O . SER A 1 190 ? -5.485 -6.781 -0.117 1.00 93.06 190 SER A O 1
ATOM 1584 N N . ILE A 1 191 ? -5.110 -7.170 2.057 1.00 88.94 191 ILE A N 1
ATOM 1585 C CA . ILE A 1 191 ? -4.815 -8.595 1.868 1.00 88.94 191 ILE A CA 1
ATOM 1586 C C . ILE A 1 191 ? -6.069 -9.351 1.412 1.00 88.94 191 ILE A C 1
ATOM 1588 O O . ILE A 1 191 ? -5.973 -10.134 0.471 1.00 88.94 191 ILE A O 1
ATOM 1592 N N . THR A 1 192 ? -7.229 -9.120 2.03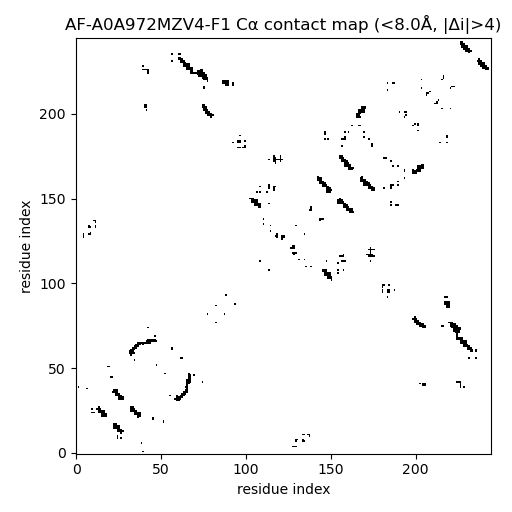4 1.00 89.88 192 THR A N 1
ATOM 1593 C CA . THR A 1 192 ? -8.491 -9.757 1.621 1.00 89.88 192 THR A CA 1
ATOM 1594 C C . THR A 1 192 ? -8.919 -9.296 0.235 1.00 89.88 192 THR A C 1
ATOM 1596 O O . THR A 1 192 ? -9.071 -10.147 -0.636 1.00 89.88 192 THR A O 1
ATOM 1599 N N . ALA A 1 193 ? -8.964 -7.985 -0.024 1.00 90.88 193 ALA A N 1
ATOM 1600 C CA . ALA A 1 193 ? -9.358 -7.447 -1.328 1.00 90.88 193 ALA A CA 1
ATOM 1601 C C . ALA A 1 193 ? -8.486 -7.968 -2.485 1.00 90.88 193 ALA A C 1
ATOM 1603 O O . ALA A 1 193 ? -8.986 -8.221 -3.579 1.00 90.88 193 ALA A O 1
ATOM 1604 N N . GLY A 1 194 ? -7.180 -8.159 -2.270 1.00 84.88 194 GLY A N 1
ATOM 1605 C CA . GLY A 1 194 ? -6.312 -8.758 -3.283 1.00 84.88 194 GLY A CA 1
ATOM 1606 C C . GLY A 1 194 ? -6.604 -10.243 -3.528 1.00 84.88 194 GLY A C 1
ATOM 1607 O O . GLY A 1 194 ? -6.682 -10.665 -4.681 1.00 84.88 194 GLY A O 1
ATOM 1608 N N . LEU A 1 195 ? -6.813 -11.029 -2.467 1.00 82.19 195 LEU A N 1
ATOM 1609 C CA . LEU A 1 195 ? -7.147 -12.456 -2.576 1.00 82.19 195 LEU A CA 1
ATOM 1610 C C . LEU A 1 195 ? -8.525 -12.673 -3.226 1.00 82.19 195 LEU A C 1
ATOM 1612 O O . LEU A 1 195 ? -8.664 -13.539 -4.084 1.00 82.19 195 LEU A O 1
ATOM 1616 N N . GLU A 1 196 ? -9.519 -11.855 -2.877 1.00 85.00 196 GLU A N 1
ATOM 1617 C CA . GLU A 1 196 ? -10.873 -11.867 -3.456 1.00 85.00 196 GLU A CA 1
ATOM 1618 C C . GLU A 1 196 ? -10.870 -11.510 -4.949 1.00 85.00 196 GLU A C 1
ATOM 1620 O O . GLU A 1 196 ? -11.614 -12.095 -5.732 1.00 85.00 196 GLU A O 1
ATOM 1625 N N . ARG A 1 197 ? -9.970 -10.611 -5.371 1.00 83.00 197 ARG A N 1
ATOM 1626 C CA . ARG A 1 197 ? -9.709 -10.291 -6.787 1.00 83.00 197 ARG A CA 1
ATOM 1627 C C . ARG A 1 197 ? -8.895 -11.373 -7.523 1.00 83.00 197 ARG A C 1
ATOM 1629 O O . ARG A 1 197 ? -8.541 -11.167 -8.681 1.00 83.00 197 ARG A O 1
ATOM 1636 N N . GLY A 1 198 ? -8.586 -12.501 -6.878 1.00 76.19 198 GLY A N 1
ATOM 1637 C CA . GLY A 1 198 ? -7.872 -13.632 -7.477 1.00 76.19 198 GLY A CA 1
ATOM 1638 C C . GLY A 1 198 ? -6.355 -13.452 -7.596 1.00 76.19 198 GLY A C 1
ATOM 1639 O O . GLY A 1 198 ? -5.730 -14.131 -8.406 1.00 76.19 198 GLY A O 1
ATOM 1640 N N . TYR A 1 199 ? -5.736 -12.546 -6.829 1.00 71.50 199 TYR A N 1
ATOM 1641 C CA . TYR A 1 199 ? -4.281 -12.379 -6.865 1.00 71.50 199 TYR A CA 1
ATOM 1642 C C . TYR A 1 199 ? -3.547 -13.442 -6.045 1.00 71.50 199 TYR A C 1
ATOM 1644 O O . TYR A 1 199 ? -3.594 -13.442 -4.815 1.00 71.50 199 TYR A O 1
ATOM 1652 N N . ASP A 1 200 ? -2.733 -14.252 -6.726 1.00 62.72 200 ASP A N 1
ATOM 1653 C CA . ASP A 1 200 ? -1.839 -15.236 -6.098 1.00 62.72 200 ASP A CA 1
ATOM 1654 C C . ASP A 1 200 ? -0.698 -14.621 -5.261 1.00 62.72 200 ASP A C 1
ATOM 1656 O O . ASP A 1 200 ? 0.023 -15.324 -4.544 1.00 62.72 200 ASP A O 1
ATOM 1660 N N . LEU A 1 201 ? -0.487 -13.308 -5.384 1.00 66.06 201 LEU A N 1
ATOM 1661 C CA . LEU A 1 201 ? 0.624 -12.589 -4.778 1.00 66.06 201 LEU A CA 1
ATOM 1662 C C . LEU A 1 201 ? 0.148 -11.263 -4.183 1.00 66.06 201 LEU A C 1
ATOM 1664 O O . LEU A 1 201 ? -0.179 -10.328 -4.916 1.00 66.06 201 LEU A O 1
ATOM 1668 N N . ILE A 1 202 ? 0.177 -11.164 -2.851 1.00 77.12 202 ILE A N 1
ATOM 1669 C CA . ILE A 1 202 ? -0.025 -9.896 -2.139 1.00 77.12 202 ILE A CA 1
ATOM 1670 C C . ILE A 1 202 ? 1.335 -9.348 -1.713 1.00 77.12 202 ILE A C 1
ATOM 1672 O O . ILE A 1 202 ? 2.083 -9.989 -0.965 1.00 77.12 202 ILE A O 1
ATOM 1676 N N . ASP A 1 203 ? 1.657 -8.154 -2.195 1.00 76.12 203 ASP A N 1
ATOM 1677 C CA . ASP A 1 203 ? 2.935 -7.485 -1.992 1.00 76.12 203 ASP A CA 1
ATOM 1678 C C . ASP A 1 203 ? 2.765 -6.357 -0.971 1.00 76.12 203 ASP A C 1
ATOM 1680 O O . ASP A 1 203 ? 2.158 -5.322 -1.249 1.00 76.12 203 ASP A O 1
ATOM 1684 N N . LEU A 1 204 ? 3.290 -6.561 0.242 1.00 76.75 204 LEU A N 1
ATOM 1685 C CA . LEU A 1 204 ? 3.199 -5.562 1.312 1.00 76.75 204 LEU A CA 1
ATOM 1686 C C . LEU A 1 204 ? 4.251 -4.439 1.143 1.00 76.75 204 LEU A C 1
ATOM 1688 O O . LEU A 1 204 ? 4.317 -3.534 1.978 1.00 76.75 204 LEU A O 1
ATOM 1692 N N . GLY A 1 205 ? 5.114 -4.507 0.120 1.00 72.00 205 GLY A N 1
ATOM 1693 C CA . GLY A 1 205 ? 6.243 -3.608 -0.131 1.00 72.00 205 GLY A CA 1
ATOM 1694 C C . GLY A 1 205 ? 7.419 -3.770 0.848 1.00 72.00 205 GLY A C 1
ATOM 1695 O O . GLY A 1 205 ? 7.313 -4.405 1.902 1.00 72.00 205 GLY A O 1
ATOM 1696 N N . ILE A 1 206 ? 8.556 -3.128 0.553 1.00 63.09 206 ILE A N 1
ATOM 1697 C CA . ILE A 1 206 ? 9.735 -3.118 1.445 1.00 63.09 206 ILE A CA 1
ATOM 1698 C C . ILE A 1 206 ? 9.424 -2.440 2.787 1.00 63.09 206 ILE A C 1
ATOM 1700 O O . ILE A 1 206 ? 8.768 -1.398 2.850 1.00 63.09 206 ILE A O 1
ATOM 1704 N N . SER A 1 207 ? 9.992 -2.994 3.859 1.00 62.56 207 SER A N 1
ATOM 1705 C CA . SER A 1 207 ? 10.238 -2.285 5.117 1.00 62.56 207 SER A CA 1
ATOM 1706 C C . SER A 1 207 ? 11.694 -2.488 5.549 1.00 62.56 207 SER A C 1
ATOM 1708 O O . SER A 1 207 ? 12.189 -3.606 5.422 1.00 62.56 207 SER A O 1
ATOM 1710 N N . PRO A 1 208 ? 12.374 -1.459 6.090 1.00 57.38 208 PRO A N 1
ATOM 1711 C CA . P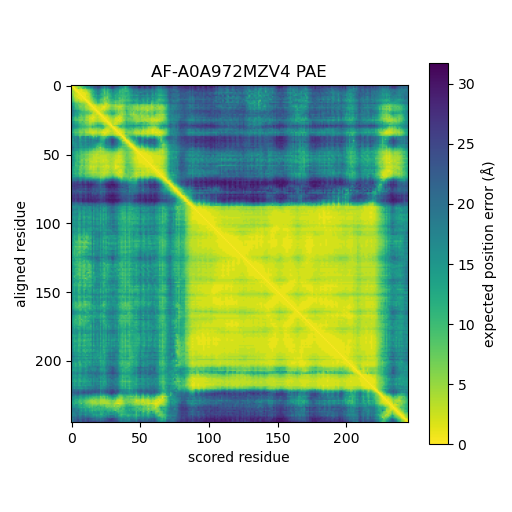RO A 1 208 ? 13.628 -1.659 6.821 1.00 57.38 208 PRO A CA 1
ATOM 1712 C C . PRO A 1 208 ? 13.380 -2.498 8.093 1.00 57.38 208 PRO A C 1
ATOM 1714 O O . PRO A 1 208 ? 12.225 -2.545 8.545 1.00 57.38 208 PRO A O 1
ATOM 1717 N N . PRO A 1 209 ? 14.414 -3.116 8.701 1.00 59.84 209 PRO A N 1
ATOM 1718 C CA . PRO A 1 209 ? 14.305 -3.919 9.928 1.00 59.84 209 PRO A CA 1
ATOM 1719 C C . PRO A 1 209 ? 13.831 -3.074 11.124 1.00 59.84 209 PRO A C 1
ATOM 1721 O O . PRO A 1 209 ? 14.600 -2.500 11.882 1.00 59.84 209 PRO A O 1
ATOM 1724 N N . THR A 1 210 ? 12.511 -2.947 11.242 1.00 67.31 210 THR A N 1
ATOM 1725 C CA . THR A 1 210 ? 11.799 -1.997 12.110 1.00 67.31 210 THR A CA 1
ATOM 1726 C C . THR A 1 210 ? 10.448 -2.582 12.527 1.00 67.31 210 THR A C 1
ATOM 1728 O O . THR A 1 210 ? 10.022 -3.618 12.009 1.00 67.31 210 THR A O 1
ATOM 1731 N N . ALA A 1 211 ? 9.703 -1.873 13.382 1.00 71.31 211 ALA A N 1
ATOM 1732 C CA . ALA A 1 211 ? 8.318 -2.213 13.731 1.00 71.31 211 ALA A CA 1
ATOM 1733 C C . ALA A 1 211 ? 7.410 -2.474 12.506 1.00 71.31 211 ALA A C 1
ATOM 1735 O O . ALA A 1 211 ? 6.509 -3.305 12.575 1.00 71.31 211 ALA A O 1
ATOM 1736 N N . SER A 1 212 ? 7.673 -1.834 11.356 1.00 73.81 212 SER A N 1
ATOM 1737 C CA . SER A 1 212 ? 6.924 -2.097 10.120 1.00 73.81 212 SER A CA 1
ATOM 1738 C C . SER A 1 212 ? 7.210 -3.479 9.518 1.00 73.81 212 SER A C 1
ATOM 1740 O O . SER A 1 212 ? 6.295 -4.089 8.970 1.00 73.81 212 SER A O 1
ATOM 1742 N N . LEU A 1 213 ? 8.442 -3.989 9.629 1.00 72.44 213 LEU A N 1
ATOM 1743 C CA . LEU A 1 213 ? 8.789 -5.347 9.196 1.00 72.44 213 LEU A CA 1
ATOM 1744 C C . LEU A 1 213 ? 8.158 -6.392 10.129 1.00 72.44 213 LEU A C 1
ATOM 1746 O O . LEU A 1 213 ? 7.583 -7.367 9.651 1.00 72.44 213 LEU A O 1
ATOM 1750 N N . LYS A 1 214 ? 8.204 -6.148 11.450 1.00 80.19 214 LYS A N 1
ATOM 1751 C CA . LYS A 1 214 ? 7.535 -6.985 12.462 1.00 80.19 214 LYS A CA 1
ATOM 1752 C C . LYS A 1 214 ? 6.032 -7.091 12.186 1.00 80.19 214 LYS A C 1
ATOM 1754 O O . LYS A 1 214 ? 5.528 -8.199 12.051 1.00 80.19 214 LYS A O 1
ATOM 1759 N N . LEU A 1 215 ? 5.347 -5.957 12.005 1.00 84.44 215 LEU A N 1
ATOM 1760 C CA . LEU A 1 215 ? 3.916 -5.922 11.683 1.00 84.44 215 LEU A CA 1
ATOM 1761 C C . LEU A 1 215 ? 3.591 -6.750 10.430 1.00 84.44 215 LEU A C 1
ATOM 1763 O O . LEU A 1 215 ? 2.705 -7.593 10.467 1.00 84.44 215 LEU A O 1
ATOM 1767 N N . LYS A 1 216 ? 4.331 -6.558 9.334 1.00 82.06 216 LYS A N 1
ATOM 1768 C CA . LYS A 1 216 ? 4.108 -7.289 8.077 1.00 82.06 216 LYS A CA 1
ATOM 1769 C C . LYS A 1 216 ? 4.320 -8.809 8.208 1.00 82.06 216 LYS A C 1
ATOM 1771 O O . LYS A 1 216 ? 3.540 -9.564 7.635 1.00 82.06 216 LYS A O 1
ATOM 1776 N N . ARG A 1 217 ? 5.305 -9.257 9.002 1.00 80.88 217 ARG A N 1
ATOM 1777 C CA . ARG A 1 217 ? 5.485 -10.681 9.358 1.00 80.88 217 ARG A CA 1
ATOM 1778 C C . ARG A 1 217 ? 4.323 -11.219 10.192 1.00 80.88 217 ARG A C 1
ATOM 1780 O O . ARG A 1 217 ? 3.820 -12.304 9.937 1.00 80.88 217 ARG A O 1
ATOM 1787 N N . GLU A 1 218 ? 3.851 -10.446 11.165 1.00 86.56 218 GLU A N 1
ATOM 1788 C CA . GLU A 1 218 ? 2.699 -10.812 11.999 1.00 86.56 218 GLU A CA 1
ATOM 1789 C C . GLU A 1 218 ? 1.367 -10.803 11.228 1.00 86.56 218 GLU A C 1
ATOM 1791 O O . GLU A 1 218 ? 0.423 -11.481 11.636 1.00 86.56 218 GLU A O 1
ATOM 1796 N N . MET A 1 219 ? 1.307 -10.107 10.089 1.00 85.69 219 MET A N 1
ATOM 1797 C CA . MET A 1 219 ? 0.254 -10.228 9.073 1.00 85.69 219 MET A CA 1
ATOM 1798 C C . MET A 1 219 ? 0.434 -11.460 8.159 1.00 85.69 219 MET A C 1
ATOM 1800 O O . MET A 1 219 ? -0.211 -11.561 7.119 1.00 85.69 219 MET A O 1
ATOM 1804 N N . GLY A 1 220 ? 1.279 -12.420 8.550 1.00 76.12 220 GLY A N 1
ATOM 1805 C CA . GLY A 1 220 ? 1.509 -13.683 7.844 1.00 76.12 220 GLY A CA 1
ATOM 1806 C C . GLY A 1 220 ? 2.406 -13.567 6.610 1.00 76.12 220 GLY A C 1
ATOM 1807 O O . GLY A 1 220 ? 2.633 -14.568 5.940 1.00 76.12 220 GLY A O 1
ATOM 1808 N N . GLY A 1 221 ? 2.901 -12.369 6.288 1.00 71.25 221 GLY A N 1
ATOM 1809 C CA . GLY A 1 221 ? 3.739 -12.152 5.118 1.00 71.25 221 GLY A CA 1
ATOM 1810 C C . GLY A 1 221 ? 5.157 -12.682 5.332 1.00 71.25 221 GLY A C 1
ATOM 1811 O O . GLY A 1 221 ? 5.856 -12.251 6.253 1.00 71.25 221 GLY A O 1
ATOM 1812 N N . ASP A 1 222 ? 5.602 -13.568 4.446 1.00 63.66 222 ASP A N 1
ATOM 1813 C CA . ASP A 1 222 ? 6.894 -14.239 4.564 1.00 63.66 222 ASP A CA 1
ATOM 1814 C C . ASP A 1 222 ? 8.030 -13.399 3.969 1.00 63.66 222 ASP A C 1
ATOM 1816 O O . ASP A 1 222 ? 7.917 -12.923 2.844 1.00 63.66 222 ASP A O 1
ATOM 1820 N N . THR A 1 223 ? 9.123 -13.212 4.718 1.00 53.59 223 THR A N 1
ATOM 1821 C CA . THR A 1 223 ? 10.317 -12.450 4.315 1.00 53.59 223 THR A CA 1
ATOM 1822 C C . THR A 1 223 ? 11.302 -13.304 3.506 1.00 53.59 223 THR A C 1
ATOM 1824 O O . THR A 1 223 ? 12.372 -13.583 4.043 1.00 53.59 223 THR A O 1
ATOM 1827 N N . ASP A 1 224 ? 11.045 -13.645 2.231 1.00 45.53 224 ASP A N 1
ATOM 1828 C CA . ASP A 1 224 ? 11.908 -14.648 1.549 1.00 45.53 224 ASP A CA 1
ATOM 1829 C C . ASP A 1 224 ? 12.572 -14.331 0.181 1.00 45.53 224 ASP A C 1
ATOM 1831 O O . ASP A 1 224 ? 13.158 -15.216 -0.433 1.00 45.53 224 ASP A O 1
ATOM 1835 N N . ARG A 1 225 ? 12.609 -13.072 -0.303 1.00 47.59 225 ARG A N 1
ATOM 1836 C CA . ARG A 1 225 ? 13.328 -12.709 -1.549 1.00 47.59 225 ARG A CA 1
ATOM 1837 C C . ARG A 1 225 ? 14.228 -11.453 -1.506 1.00 47.59 225 ARG A C 1
ATOM 1839 O O . ARG A 1 225 ? 13.765 -10.345 -1.283 1.00 47.59 225 ARG A O 1
ATOM 1846 N N . ARG A 1 226 ? 15.536 -11.574 -1.755 1.00 46.34 226 ARG A N 1
ATOM 1847 C CA . ARG A 1 226 ? 16.488 -10.444 -1.821 1.00 46.34 226 ARG A CA 1
ATOM 1848 C C . ARG A 1 226 ? 16.306 -9.735 -3.157 1.00 46.34 226 ARG A C 1
ATOM 1850 O O . ARG A 1 226 ? 16.414 -10.361 -4.213 1.00 46.34 226 ARG A O 1
ATOM 1857 N N . ILE A 1 227 ? 16.067 -8.428 -3.099 1.00 51.62 227 ILE A N 1
ATOM 1858 C CA . ILE A 1 227 ? 15.975 -7.573 -4.283 1.00 51.62 227 ILE A CA 1
ATOM 1859 C C . ILE A 1 227 ? 17.364 -7.009 -4.580 1.00 51.62 227 ILE A C 1
ATOM 1861 O O . ILE A 1 227 ? 17.946 -6.340 -3.730 1.00 51.62 227 ILE A O 1
ATOM 1865 N N . TYR A 1 228 ? 17.885 -7.241 -5.782 1.00 53.22 228 TYR A N 1
ATOM 1866 C CA . TYR A 1 228 ? 19.093 -6.588 -6.289 1.00 53.22 228 TYR A CA 1
ATOM 1867 C C . TYR A 1 228 ? 18.738 -5.667 -7.454 1.00 53.22 228 TYR A C 1
ATOM 1869 O O . TYR A 1 228 ? 17.786 -5.914 -8.194 1.00 53.22 228 TYR A O 1
ATOM 1877 N N . VAL A 1 229 ? 19.485 -4.574 -7.607 1.00 58.50 229 VAL A N 1
ATOM 1878 C CA . VAL A 1 229 ? 19.174 -3.548 -8.604 1.00 58.50 229 VAL A CA 1
ATOM 1879 C C . VAL A 1 229 ? 20.274 -3.480 -9.655 1.00 58.50 229 VAL A C 1
ATOM 1881 O O . VAL A 1 229 ? 21.405 -3.113 -9.342 1.00 58.50 229 VAL A O 1
ATOM 1884 N N . ILE A 1 230 ? 19.936 -3.781 -10.910 1.00 66.31 230 ILE A N 1
ATOM 1885 C CA . ILE A 1 230 ? 20.801 -3.536 -12.068 1.00 66.31 230 ILE A CA 1
ATOM 1886 C C . ILE A 1 230 ? 20.537 -2.119 -12.571 1.00 66.31 230 ILE A C 1
ATOM 1888 O O . ILE A 1 230 ? 19.456 -1.830 -13.079 1.00 66.31 230 ILE A O 1
ATOM 1892 N N . ARG A 1 231 ? 21.534 -1.241 -12.475 1.00 69.94 231 ARG A N 1
ATOM 1893 C CA . ARG A 1 231 ? 21.534 0.102 -13.080 1.00 69.94 231 ARG A CA 1
ATOM 1894 C C . ARG A 1 231 ? 22.368 0.100 -14.350 1.00 69.94 231 ARG A C 1
ATOM 1896 O O . ARG A 1 231 ? 23.416 -0.539 -14.357 1.00 69.94 231 ARG A O 1
ATOM 1903 N N . TRP A 1 232 ? 21.963 0.845 -15.380 1.00 76.19 232 TRP A N 1
ATOM 1904 C CA . TRP A 1 232 ? 22.849 1.209 -16.491 1.00 76.19 232 TRP A CA 1
ATOM 1905 C C . TRP A 1 232 ? 22.832 2.698 -16.828 1.00 76.19 232 TRP A C 1
ATOM 1907 O O . TRP A 1 232 ? 21.807 3.383 -16.732 1.00 76.19 232 TRP A O 1
ATOM 1917 N N . ASP A 1 233 ? 24.005 3.187 -17.220 1.00 77.31 233 ASP A N 1
ATOM 1918 C CA . ASP A 1 233 ? 24.235 4.550 -17.687 1.00 77.31 233 ASP A CA 1
ATOM 1919 C C . ASP A 1 233 ? 24.152 4.665 -19.226 1.00 77.31 233 ASP A C 1
ATOM 1921 O O . ASP A 1 233 ? 23.776 3.720 -19.920 1.00 77.31 233 ASP A O 1
ATOM 1925 N N . ARG A 1 234 ? 24.508 5.845 -19.761 1.00 69.06 234 ARG A N 1
ATOM 1926 C CA . ARG A 1 234 ? 24.500 6.119 -21.215 1.00 69.06 234 ARG A CA 1
ATOM 1927 C C . ARG A 1 234 ? 25.575 5.366 -21.998 1.00 69.06 234 ARG A C 1
ATOM 1929 O O . ARG A 1 234 ? 25.498 5.339 -23.217 1.00 69.06 234 ARG A O 1
ATOM 1936 N N . LEU A 1 235 ? 26.557 4.786 -21.314 1.00 65.19 235 LEU A N 1
ATOM 1937 C CA . LEU A 1 235 ? 27.623 3.977 -21.901 1.00 65.19 235 LEU A CA 1
ATOM 1938 C C . LEU A 1 235 ? 27.287 2.477 -21.822 1.00 65.19 235 LEU A C 1
ATOM 1940 O O . LEU A 1 235 ? 28.136 1.637 -22.100 1.00 65.19 235 LEU A O 1
ATOM 1944 N N . GLY A 1 236 ? 26.072 2.124 -21.380 1.00 59.59 236 GLY A N 1
ATOM 1945 C CA . GLY A 1 236 ? 25.638 0.741 -21.196 1.00 59.59 236 GLY A CA 1
ATOM 1946 C C . GLY A 1 236 ? 26.325 0.012 -20.035 1.00 59.59 236 GLY A C 1
ATOM 1947 O O . GLY A 1 236 ? 26.054 -1.179 -19.840 1.00 59.59 236 GLY A O 1
ATOM 1948 N N . ARG A 1 237 ? 27.172 0.698 -19.250 1.00 64.94 237 ARG A N 1
ATOM 1949 C CA . ARG A 1 237 ? 27.892 0.124 -18.103 1.00 64.94 237 ARG A CA 1
ATOM 1950 C C . ARG A 1 237 ? 26.885 -0.270 -17.038 1.00 64.94 237 ARG A C 1
ATOM 1952 O O . ARG A 1 237 ? 25.999 0.518 -16.711 1.00 64.94 237 ARG A O 1
ATOM 1959 N N . SER A 1 238 ? 27.002 -1.488 -16.515 1.00 62.84 238 SER A N 1
ATOM 1960 C CA . SER A 1 238 ? 26.051 -2.028 -15.545 1.00 62.84 238 SER A CA 1
ATOM 1961 C C . SER A 1 238 ? 26.638 -2.099 -14.144 1.00 62.84 238 SER A C 1
ATOM 1963 O O . SER A 1 238 ? 27.729 -2.621 -13.952 1.00 62.84 238 SER A O 1
ATOM 1965 N N . PHE A 1 239 ? 25.872 -1.625 -13.165 1.00 57.91 239 PHE A N 1
ATOM 1966 C CA . PHE A 1 239 ? 26.223 -1.674 -11.750 1.00 57.91 239 PHE A CA 1
ATOM 1967 C C . PHE A 1 239 ? 25.145 -2.450 -10.996 1.00 57.91 239 PHE A C 1
ATOM 1969 O O . PHE A 1 239 ? 23.967 -2.087 -11.060 1.00 57.91 239 PHE A O 1
ATOM 1976 N N . VAL A 1 240 ? 25.544 -3.501 -10.279 1.00 55.09 240 VAL A N 1
ATOM 1977 C CA . VAL A 1 240 ? 24.662 -4.225 -9.356 1.00 55.09 240 VAL A CA 1
ATOM 1978 C C . VAL A 1 240 ? 24.741 -3.538 -8.000 1.00 55.09 240 VAL A C 1
ATOM 1980 O O . VAL A 1 240 ? 25.776 -3.580 -7.338 1.00 55.09 240 VAL A O 1
ATOM 1983 N N . LYS A 1 241 ? 23.652 -2.893 -7.579 1.00 48.94 241 LYS A N 1
ATOM 1984 C CA . LYS A 1 241 ? 23.542 -2.325 -6.235 1.00 48.94 241 LYS A CA 1
ATOM 1985 C C . LYS A 1 241 ? 22.698 -3.237 -5.353 1.00 48.94 241 LYS A C 1
ATOM 1987 O O . LYS A 1 241 ? 21.499 -3.402 -5.583 1.00 48.94 241 LYS A O 1
ATOM 1992 N N . TRP A 1 242 ? 23.329 -3.774 -4.315 1.00 42.75 242 TRP A N 1
ATOM 1993 C CA . TRP A 1 242 ? 22.630 -4.358 -3.178 1.00 42.75 242 TRP A CA 1
ATOM 1994 C C . TRP A 1 242 ? 21.961 -3.239 -2.361 1.00 42.75 242 TRP A C 1
ATOM 1996 O O . TRP A 1 242 ? 22.592 -2.200 -2.124 1.00 42.75 242 TRP A O 1
ATOM 2006 N N . PRO A 1 243 ? 20.709 -3.402 -1.901 1.00 40.84 243 PRO A N 1
ATOM 2007 C CA . PRO A 1 243 ? 20.260 -2.675 -0.726 1.00 40.84 243 PRO A CA 1
ATOM 2008 C C . PRO A 1 243 ? 21.127 -3.138 0.453 1.00 40.84 243 PRO A C 1
ATOM 2010 O O . PRO A 1 243 ? 21.247 -4.337 0.700 1.00 40.84 243 PRO A O 1
ATOM 2013 N N . HIS A 1 244 ? 21.770 -2.188 1.137 1.00 29.67 244 HIS A N 1
ATOM 2014 C CA . HIS A 1 244 ? 22.464 -2.469 2.397 1.00 29.67 244 HIS A CA 1
ATOM 2015 C C . HIS A 1 244 ? 21.484 -3.062 3.431 1.00 29.67 244 HIS A C 1
ATOM 2017 O O . HIS A 1 244 ? 20.284 -2.782 3.319 1.00 29.67 244 HIS A O 1
ATOM 2023 N N . PRO A 1 245 ? 21.986 -3.866 4.393 1.00 33.62 245 PRO A N 1
ATOM 2024 C CA . PRO A 1 245 ? 21.186 -4.409 5.496 1.00 33.62 245 PRO A CA 1
ATOM 2025 C C . PRO A 1 245 ? 20.454 -3.323 6.306 1.00 33.62 245 PRO A C 1
ATOM 2027 O O . PRO A 1 245 ? 20.998 -2.199 6.413 1.00 33.62 245 PRO A O 1
#

pLDDT: mean 73.99, std 19.3, range [28.75, 98.44]

Sequence (245 aa):
MLDLILFSERLAHARRVEMDNFWGVERRRFLLRTFLSFPYTIATPQRLEPRTLAALKGRYHRGEIALTYPHRMASISLVAPAVRGRPKYHRERRRLIRRAEERCEITEPDFTTFYALYSETAKARGRRPIPEAAMRRIYRMRGVDVIGVSVDGRTVGAIMNLALKDRYLLWQMGWNRDFAYLPTYLLHLSITAGLERGYDLIDLGISPPTASLKLKREMGGDTDRRIYVIRWDRLGRSFVKWPHP

Nearest PDB structures (foldseek):
  7z6k-assembly1_A  TM=7.288E-01  e=1.658E-09  Weissella viridescens
  2z3n-assembly1_B  TM=6.101E-01  e=2.401E-04  Escherichia coli
  2z3k-assembly1_B  TM=6.121E-01  e=4.311E-04  Escherichia coli
  6wqb-assembly1_A  TM=4.345E-01  e=5.892E-05  Legionella hackeliae
  5xxs-assembly1_A  TM=6.672E-01  e=3.093E-02  Bacillus subtilis subsp. subtilis str. 168

Solvent-accessible surface area (backbone atoms only — not comparable to full-atom values): 13448 Å² total; per-residue (Å²): 135,85,59,66,45,67,49,44,52,46,57,58,68,33,47,80,42,76,55,98,86,47,52,28,32,40,36,74,60,82,94,46,33,32,38,35,36,67,52,86,52,40,63,40,92,56,79,84,49,70,69,57,55,48,54,48,54,77,71,20,49,26,36,37,41,39,30,37,52,97,69,84,45,49,37,43,34,39,56,39,93,81,41,86,87,57,81,70,48,36,75,67,53,52,52,36,35,50,61,39,66,77,56,42,49,81,43,77,57,53,70,67,60,41,49,49,33,27,36,53,40,28,48,80,67,81,35,81,55,61,57,63,76,35,49,58,49,48,68,71,35,91,45,46,48,59,48,19,31,22,43,95,91,41,76,46,32,33,30,35,31,39,56,57,96,77,32,24,31,53,72,50,61,18,43,53,77,91,48,78,41,47,77,57,34,50,54,47,54,53,52,50,55,27,49,76,72,66,35,55,25,39,33,67,40,73,60,66,101,44,74,65,36,54,51,44,41,37,61,46,22,44,59,56,38,32,55,38,32,45,34,34,45,81,82,67,53,74,45,80,45,71,72,76,133

Foldseek 3Di:
DFPLQVLLLQVLQFDWDADPNFTFTWHDDPPATETEGPDLQDAPQDDPDPVNLVVCVVVGLKYKDKHWDPDWWFAWKQQCVVPPPDFPFAPVLVVLQVVLVVFKDKDQDDLVLFQVQQQVQQVVVV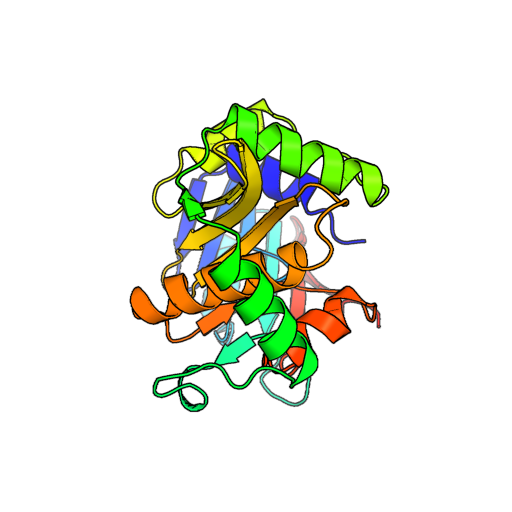HHDRDSVSSVSVCPDPQKDKIFIDGPPHTFKIWIWGRDPAEIEGRTIGGHVVSVSRVSNNLVVSVVVGVVVVHSMYHDTDDDPDVSVVSSVSSVTTTTIFIWMWIAHSVRDTDIDGDDD

Secondary structure (DSSP, 8-state):
---HHHHHHHHTTSEEEEETTEEEEEEEETTEEEEEES-TT--------HHHHHHHHHH-SEEEEEEE-SSS---EEEEGGG-SSS----HHHHHHHHHHHTT-EEE---HHHHHHHHHHHHHHTT-PPPPHHHHHHHHTSTTEEEEEEEETTEEEEEEEEEE-SS-EEEEEEEE-TT-TTHHHHHHHHHHHHHHHTT-SEEE-----TTHHHHHHHHTT-EE---EEEEEE-TT--EEEEPPP-